Protein AF-A0A1S1N0X2-F1 (afdb_monomer_lite)

Sequence (228 aa):
PTRCPRRATRALLDDALADTVPAADTALGRREALRRMTARLRGQRRHIRRSRRRARDLTRRMRRLTYPQRRRAADQHGAAAHAIPLRAVRYARSAPSGTVRNRIAHALDRLGITDPAARRRWLRGYETLIARESGGRALAVASEPATAPGPVQPDGHRLGYARGLTQTLPATFAQYHQPGTSTNIYDPVANICASINYVMQRYGVTADGANLVALVQQADSSRPPKGY

Foldseek 3Di:
DDDDPVNVVVVVVVVVVPDPQDCPPDPVSVVVVVVVVVVVVVVVVVVVVVVVVVVVVVVVVVCVVVVVVVVVVCVVPPWDFDFAPLVLAAAPQDEDDDFLLVLQVLLCVLVVLPPPLLSVLSSLLLVQQLCQQPVRQLADKDPDFPDDFDDQDPNRGGQRIFHGSNRHGSNLLRGQFTPPDDSYCSYSSRVSNSVVSCCCVVQVQDSSNPCVCVRPVSSPPVDDDDDD

Organism: NCBI:txid1858794

Radius of gyration: 24.96 Å; chains: 1; bounding box: 70×39×63 Å

Structure (mmCIF, N/CA/C/O backbone):
data_AF-A0A1S1N0X2-F1
#
_entry.id   AF-A0A1S1N0X2-F1
#
loop_
_atom_site.group_PDB
_atom_site.id
_atom_site.type_symbol
_atom_site.label_atom_id
_atom_site.label_alt_id
_atom_site.label_comp_id
_atom_site.label_asym_id
_atom_site.label_entity_id
_atom_site.label_seq_id
_atom_site.pdbx_PDB_ins_code
_atom_site.Cartn_x
_atom_site.Cartn_y
_atom_site.Cartn_z
_atom_site.occupancy
_atom_site.B_iso_or_equiv
_atom_site.auth_seq_id
_atom_site.auth_comp_id
_atom_site.auth_asym_id
_atom_site.auth_atom_id
_atom_site.pdbx_PDB_model_num
ATOM 1 N N . PRO A 1 1 ? 21.018 3.860 41.980 1.00 35.25 1 PRO A N 1
ATOM 2 C CA . PRO A 1 1 ? 21.502 5.186 41.524 1.00 35.25 1 PRO A CA 1
ATOM 3 C C . PRO A 1 1 ? 21.518 5.305 39.984 1.00 35.25 1 PRO A C 1
ATOM 5 O O . PRO A 1 1 ? 22.518 5.041 39.318 1.00 35.25 1 PRO A O 1
ATOM 8 N N . THR A 1 2 ? 20.378 5.664 39.397 1.00 38.75 2 THR A N 1
ATOM 9 C CA . THR A 1 2 ? 20.218 5.908 37.957 1.00 38.75 2 THR A CA 1
ATOM 10 C C . THR A 1 2 ? 20.813 7.267 37.593 1.00 38.75 2 THR A C 1
ATOM 12 O O . THR A 1 2 ? 20.176 8.305 37.760 1.00 38.75 2 THR A O 1
ATOM 15 N N . ARG A 1 3 ? 22.061 7.287 37.105 1.00 40.59 3 ARG A N 1
ATOM 16 C CA . ARG A 1 3 ? 22.657 8.512 36.551 1.00 40.59 3 ARG A CA 1
ATOM 17 C C . ARG A 1 3 ? 21.857 8.944 35.316 1.00 40.59 3 ARG A C 1
ATOM 19 O O . ARG A 1 3 ? 21.789 8.219 34.326 1.00 40.59 3 ARG A O 1
ATOM 26 N N . CYS A 1 4 ? 21.245 10.123 35.413 1.00 38.38 4 CYS A N 1
ATOM 27 C CA . CYS A 1 4 ? 20.502 10.788 34.347 1.00 38.38 4 CYS A CA 1
ATOM 28 C C . CYS A 1 4 ? 21.364 10.884 33.064 1.00 38.38 4 CYS A C 1
ATOM 30 O O . CYS A 1 4 ? 22.526 11.290 33.164 1.00 38.38 4 CYS A O 1
ATOM 32 N N . PRO A 1 5 ? 20.844 10.548 31.865 1.00 44.91 5 PRO A N 1
ATOM 33 C CA . PRO A 1 5 ? 21.617 10.507 30.616 1.00 44.91 5 PRO A CA 1
ATOM 34 C C . PRO A 1 5 ? 22.364 11.811 30.319 1.00 44.91 5 PRO A C 1
ATOM 36 O O . PRO A 1 5 ? 23.519 11.782 29.907 1.00 44.91 5 PRO A O 1
ATOM 39 N N . ARG A 1 6 ? 21.739 12.955 30.634 1.00 49.06 6 ARG A N 1
ATOM 40 C CA . ARG A 1 6 ? 22.318 14.294 30.449 1.00 49.06 6 ARG A CA 1
ATOM 41 C C . ARG A 1 6 ? 23.549 14.531 31.332 1.00 49.06 6 ARG A C 1
ATOM 43 O O . ARG A 1 6 ? 24.477 15.196 30.893 1.00 49.06 6 ARG A O 1
ATOM 50 N N . ARG A 1 7 ? 23.601 13.948 32.540 1.00 48.38 7 ARG A N 1
ATOM 51 C CA . ARG A 1 7 ? 24.765 14.049 33.444 1.00 48.38 7 ARG A CA 1
ATOM 52 C C . ARG A 1 7 ? 25.971 13.258 32.932 1.00 48.38 7 ARG A C 1
ATOM 54 O O . ARG A 1 7 ? 27.094 13.694 33.129 1.00 48.38 7 ARG A O 1
ATOM 61 N N . ALA A 1 8 ? 25.751 12.123 32.265 1.00 52.44 8 ALA A N 1
ATOM 62 C CA . ALA A 1 8 ? 26.841 11.302 31.731 1.00 52.44 8 ALA A CA 1
ATOM 63 C C . ALA A 1 8 ? 27.470 11.911 30.466 1.00 52.44 8 ALA A C 1
ATOM 65 O O . ALA A 1 8 ? 28.677 11.818 30.278 1.00 52.44 8 ALA A O 1
ATOM 66 N N . THR A 1 9 ? 26.664 12.554 29.613 1.00 52.19 9 THR A N 1
ATOM 67 C CA . THR A 1 9 ? 27.162 13.287 28.437 1.00 52.19 9 THR A CA 1
ATOM 68 C C . THR A 1 9 ? 27.873 14.581 28.836 1.00 52.19 9 THR A C 1
ATOM 70 O O . THR A 1 9 ? 28.874 14.922 28.221 1.00 52.19 9 THR A O 1
ATOM 73 N N . ARG A 1 10 ? 27.392 15.262 29.888 1.00 51.00 10 ARG A N 1
ATOM 74 C CA . ARG A 1 10 ? 28.017 16.476 30.430 1.00 51.00 10 ARG A CA 1
ATOM 75 C C . ARG A 1 10 ? 29.376 16.189 31.074 1.00 51.00 10 ARG A C 1
ATOM 77 O O . ARG A 1 10 ? 30.339 16.815 30.681 1.00 51.00 10 ARG A O 1
ATOM 84 N N . ALA A 1 11 ? 29.488 15.147 31.902 1.00 55.62 11 ALA A N 1
ATOM 85 C CA . ALA A 1 11 ? 30.777 14.731 32.471 1.00 55.62 11 ALA A CA 1
ATOM 86 C C . ALA A 1 11 ? 31.830 14.371 31.398 1.00 55.62 11 ALA A C 1
ATOM 88 O O . ALA A 1 11 ? 33.005 14.646 31.574 1.00 55.62 11 ALA A O 1
ATOM 89 N N . LEU A 1 12 ? 31.408 13.802 30.260 1.00 52.41 12 LEU A N 1
ATOM 90 C CA . LEU A 1 12 ? 32.298 13.512 29.125 1.00 52.41 12 LEU A CA 1
ATOM 91 C C . LEU A 1 12 ? 32.735 14.760 28.340 1.00 52.41 12 LEU A C 1
ATOM 93 O O . LEU A 1 12 ? 33.775 14.717 27.687 1.00 52.41 12 LEU A O 1
ATOM 97 N N . LEU A 1 13 ? 31.924 15.822 28.345 1.00 51.94 13 LEU A N 1
ATOM 98 C CA . LEU A 1 13 ? 32.260 17.118 27.750 1.00 51.94 13 LEU A CA 1
ATOM 99 C C . LEU A 1 13 ? 33.149 17.933 28.693 1.00 51.94 13 LEU A C 1
ATOM 101 O O . LEU A 1 13 ? 34.118 18.522 28.234 1.00 51.94 13 LEU A O 1
ATOM 105 N N . ASP A 1 14 ? 32.865 17.893 29.994 1.00 53.91 14 ASP A N 1
ATOM 106 C CA . ASP A 1 14 ? 33.664 18.552 31.028 1.00 53.91 14 ASP A CA 1
ATOM 107 C C . ASP A 1 14 ? 35.079 17.933 31.092 1.00 53.91 14 ASP A C 1
ATOM 109 O O . ASP A 1 14 ? 36.062 18.666 31.043 1.00 53.91 14 ASP A O 1
ATOM 113 N N . ASP A 1 15 ? 35.205 16.597 31.028 1.00 54.75 15 ASP A N 1
ATOM 114 C CA . ASP A 1 15 ? 36.501 15.899 30.886 1.00 54.75 15 ASP A CA 1
ATOM 115 C C . ASP A 1 15 ? 37.224 16.230 29.565 1.00 54.75 15 ASP A C 1
ATOM 117 O O . ASP A 1 15 ? 38.443 16.121 29.471 1.00 54.75 15 ASP A O 1
ATOM 121 N N . ALA A 1 16 ? 36.491 16.591 28.505 1.00 49.84 16 ALA A N 1
ATOM 122 C CA . ALA A 1 16 ? 37.083 16.963 27.218 1.00 49.84 16 ALA A CA 1
ATOM 123 C C . ALA A 1 16 ? 37.564 18.421 27.184 1.00 49.84 16 ALA A C 1
ATOM 125 O O . ALA A 1 16 ? 38.459 18.730 26.403 1.00 49.84 16 ALA A O 1
ATOM 126 N N . LEU A 1 17 ? 36.969 19.289 28.006 1.00 51.59 17 LEU A N 1
ATOM 127 C CA . LEU A 1 17 ? 37.342 20.696 28.157 1.00 51.59 17 LEU A CA 1
ATOM 128 C C . LEU A 1 17 ? 38.456 20.892 29.199 1.00 51.59 17 LEU A C 1
ATOM 130 O O . LEU A 1 17 ? 39.200 21.861 29.103 1.00 51.59 17 LEU A O 1
ATOM 134 N N . ALA A 1 18 ? 38.588 19.974 30.164 1.00 51.25 18 ALA A N 1
ATOM 135 C CA . ALA A 1 18 ? 39.613 20.017 31.211 1.00 51.25 18 ALA A CA 1
ATOM 136 C C . ALA A 1 18 ? 40.996 19.472 30.783 1.00 51.25 18 ALA A C 1
ATOM 138 O O . ALA A 1 18 ? 41.971 19.664 31.506 1.00 51.25 18 ALA A O 1
ATOM 139 N N . ASP A 1 19 ? 41.107 18.812 29.622 1.00 49.81 19 ASP A N 1
ATOM 140 C CA . ASP A 1 19 ? 42.380 18.323 29.066 1.00 49.81 19 ASP A CA 1
ATOM 141 C C . ASP A 1 19 ? 43.178 19.498 28.452 1.00 49.81 19 ASP A C 1
ATOM 143 O O . ASP A 1 19 ? 43.128 19.759 27.247 1.00 49.81 19 ASP A O 1
ATOM 147 N N . THR A 1 20 ? 43.945 20.221 29.270 1.00 52.84 20 THR A N 1
ATOM 148 C CA . THR A 1 20 ? 45.031 21.077 28.773 1.00 52.84 20 THR A CA 1
ATOM 149 C C . THR A 1 20 ? 46.168 20.181 28.281 1.00 52.84 20 THR A C 1
ATOM 151 O O . THR A 1 20 ? 46.722 19.379 29.027 1.00 52.84 20 THR A O 1
ATOM 154 N N . VAL A 1 21 ? 46.494 20.256 26.989 1.00 51.19 21 VAL A N 1
ATOM 155 C CA . VAL A 1 21 ? 47.500 19.391 26.352 1.00 51.19 21 VAL A CA 1
ATOM 156 C C . VAL A 1 21 ? 48.904 19.849 26.767 1.00 51.19 21 VAL A C 1
ATOM 158 O O . VAL A 1 21 ? 49.313 20.928 26.335 1.00 51.19 21 VAL A O 1
ATOM 161 N N . PRO A 1 22 ? 49.705 19.080 27.530 1.00 49.34 22 PRO A N 1
ATOM 162 C CA . PRO A 1 22 ? 51.115 19.402 27.663 1.00 49.34 22 PRO A CA 1
ATOM 163 C C . PRO A 1 22 ? 51.814 18.919 26.383 1.00 49.34 22 PRO A C 1
ATOM 165 O O . PRO A 1 22 ? 51.804 17.728 26.071 1.00 49.34 22 PRO A O 1
ATOM 168 N N . ALA A 1 23 ? 52.412 19.849 25.635 1.00 53.19 23 ALA A N 1
ATOM 169 C CA . ALA A 1 23 ? 53.335 19.583 24.525 1.00 53.19 23 ALA A CA 1
ATOM 170 C C . ALA A 1 23 ? 52.766 18.801 23.312 1.00 53.19 23 ALA A C 1
ATOM 172 O O . ALA A 1 23 ? 53.316 17.772 22.899 1.00 53.19 23 ALA A O 1
ATOM 173 N N . ALA A 1 24 ? 51.717 19.338 22.670 1.00 50.69 24 ALA A N 1
ATOM 174 C CA . ALA A 1 24 ? 51.199 18.861 21.373 1.00 50.69 24 ALA A CA 1
ATOM 175 C C . ALA A 1 24 ? 52.231 18.921 20.219 1.00 50.69 24 ALA A C 1
ATOM 177 O O . ALA A 1 24 ? 52.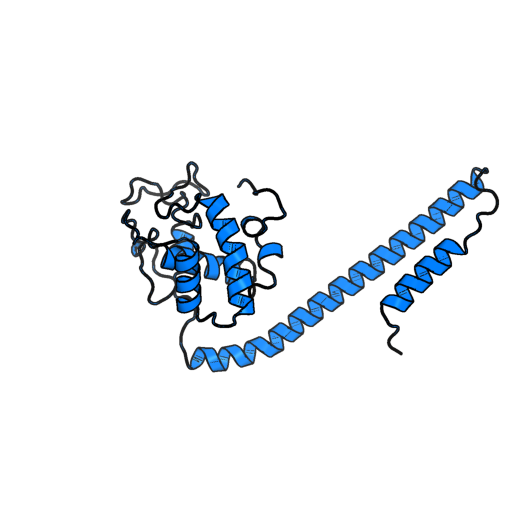082 18.236 19.200 1.00 50.69 24 ALA A O 1
ATOM 178 N N . ASP A 1 25 ? 53.307 19.688 20.397 1.00 51.91 25 ASP A N 1
ATOM 179 C CA . ASP A 1 25 ? 54.316 19.929 19.362 1.00 51.91 25 ASP A CA 1
ATOM 180 C C . ASP A 1 25 ? 55.353 18.802 19.246 1.00 51.91 25 ASP A C 1
ATOM 182 O O . ASP A 1 25 ? 56.041 18.684 18.229 1.00 51.91 25 ASP A O 1
ATOM 186 N N . THR A 1 26 ? 55.398 17.880 20.215 1.00 56.00 26 THR A N 1
ATOM 187 C CA . THR A 1 26 ? 56.318 16.733 20.194 1.00 56.00 26 THR A CA 1
ATOM 188 C C . THR A 1 26 ? 55.687 15.487 19.562 1.00 56.00 26 THR A C 1
ATOM 190 O O . THR A 1 26 ? 54.496 15.199 19.710 1.00 56.00 26 THR A O 1
ATOM 193 N N . ALA A 1 27 ? 56.500 14.677 18.874 1.00 50.94 27 ALA A N 1
ATOM 194 C CA . ALA A 1 27 ? 56.048 13.410 18.288 1.00 50.94 27 ALA A CA 1
ATOM 195 C C . ALA A 1 27 ? 55.501 12.423 19.343 1.00 50.94 27 ALA A C 1
ATOM 197 O O . ALA A 1 27 ? 54.605 11.628 19.043 1.00 50.94 27 ALA A O 1
ATOM 198 N N . LEU A 1 28 ? 56.007 12.495 20.581 1.00 49.34 28 LEU A N 1
ATOM 199 C CA . LEU A 1 28 ? 55.535 11.692 21.709 1.00 49.34 28 LEU A CA 1
ATOM 200 C C . LEU A 1 28 ? 54.157 12.174 22.206 1.00 49.34 28 LEU A C 1
ATOM 202 O O . LEU A 1 28 ? 53.258 11.350 22.381 1.00 49.34 28 LEU A O 1
ATOM 206 N N . GLY A 1 29 ? 53.950 13.494 22.315 1.00 50.38 29 GLY A N 1
ATOM 207 C CA . GLY A 1 29 ? 52.663 14.101 22.676 1.00 50.38 29 GLY A CA 1
ATOM 208 C C . GLY A 1 29 ? 51.547 13.790 21.671 1.00 50.38 29 GLY A C 1
ATOM 209 O O . GLY A 1 29 ? 50.444 13.404 22.063 1.00 50.38 29 GLY A O 1
ATOM 210 N N . ARG A 1 30 ? 51.846 13.824 20.361 1.00 51.00 30 ARG A N 1
ATOM 211 C CA . ARG A 1 30 ? 50.885 13.443 19.302 1.00 51.00 30 ARG A CA 1
ATOM 212 C C . ARG A 1 30 ? 50.465 11.970 19.374 1.00 51.00 30 ARG A C 1
ATOM 214 O O . ARG A 1 30 ? 49.289 11.649 19.188 1.00 51.00 30 ARG A O 1
ATOM 221 N N . ARG A 1 31 ? 51.401 11.058 19.669 1.00 51.19 31 ARG A N 1
ATOM 222 C CA . ARG A 1 31 ? 51.108 9.619 19.826 1.00 51.19 31 ARG A CA 1
ATOM 223 C C . ARG A 1 31 ? 50.224 9.346 21.041 1.00 51.19 31 ARG A C 1
ATOM 225 O O . ARG A 1 31 ? 49.297 8.539 20.947 1.00 51.19 31 ARG A O 1
ATOM 232 N N . GLU A 1 32 ? 50.476 10.028 22.151 1.00 51.41 32 GLU A N 1
ATOM 233 C CA . GLU A 1 32 ? 49.691 9.871 23.376 1.00 51.41 32 GLU A CA 1
ATOM 234 C C . GLU A 1 32 ? 48.273 10.453 23.223 1.00 51.41 32 GLU A C 1
ATOM 236 O O . GLU A 1 32 ? 47.289 9.801 23.588 1.00 51.41 32 GLU A O 1
ATOM 241 N N . ALA A 1 33 ? 48.132 11.602 22.551 1.00 49.84 33 ALA A N 1
ATOM 242 C CA . ALA A 1 33 ? 46.831 12.180 22.204 1.00 49.84 33 ALA A CA 1
ATOM 243 C C . ALA A 1 33 ? 45.978 11.229 21.337 1.00 49.84 33 ALA A C 1
ATOM 245 O O . ALA A 1 33 ? 44.797 11.003 21.622 1.00 49.84 33 ALA A O 1
ATOM 246 N N . LEU A 1 34 ? 46.578 10.587 20.325 1.00 52.78 34 LEU A N 1
ATOM 247 C CA . LEU A 1 34 ? 45.895 9.593 19.486 1.00 52.78 34 LEU A CA 1
ATOM 248 C C . LEU A 1 34 ? 45.491 8.331 20.270 1.00 52.78 34 LEU A C 1
ATOM 250 O O . LEU A 1 34 ? 44.398 7.789 20.063 1.00 52.78 34 LEU A O 1
ATOM 254 N N . ARG A 1 35 ? 46.322 7.862 21.209 1.00 57.97 35 ARG A N 1
ATOM 255 C CA . ARG A 1 35 ? 45.982 6.730 22.095 1.00 57.97 35 ARG A CA 1
ATOM 256 C C . ARG A 1 35 ? 44.776 7.041 22.984 1.00 57.97 35 ARG A C 1
ATOM 258 O O . ARG A 1 35 ? 43.860 6.221 23.092 1.00 57.97 35 ARG A O 1
ATOM 265 N N . ARG A 1 36 ? 44.708 8.242 23.558 1.00 52.75 36 ARG A N 1
ATOM 266 C CA . ARG A 1 36 ? 43.570 8.668 24.392 1.00 52.75 36 ARG A CA 1
ATOM 267 C C . ARG A 1 36 ? 42.300 8.890 23.567 1.00 52.75 36 ARG A C 1
ATOM 269 O O . ARG A 1 36 ? 41.228 8.413 23.948 1.00 52.75 36 ARG A O 1
ATOM 276 N N . MET A 1 37 ? 42.417 9.498 22.384 1.00 49.16 37 MET A N 1
ATOM 277 C CA . MET A 1 37 ? 41.301 9.658 21.445 1.00 49.16 37 MET A CA 1
ATOM 278 C C . MET A 1 37 ? 40.723 8.301 21.013 1.00 49.16 37 MET A C 1
ATOM 280 O O . MET A 1 37 ? 39.506 8.096 21.033 1.00 49.16 37 MET A O 1
ATOM 284 N N . THR A 1 38 ? 41.578 7.331 20.683 1.00 48.84 38 THR A N 1
ATOM 285 C CA . THR A 1 38 ? 41.131 5.979 20.311 1.00 48.84 38 THR A CA 1
ATOM 286 C C . THR A 1 38 ? 40.480 5.234 21.480 1.00 48.84 38 THR A C 1
ATOM 288 O O . THR A 1 38 ? 39.475 4.543 21.274 1.00 48.84 38 THR A O 1
ATOM 291 N N . ALA A 1 39 ? 40.962 5.407 22.715 1.00 50.75 39 ALA A N 1
ATOM 292 C CA . ALA A 1 39 ? 40.300 4.886 23.913 1.00 50.75 39 ALA A CA 1
ATOM 293 C C . ALA A 1 39 ? 38.899 5.502 24.115 1.00 50.75 39 ALA A C 1
ATOM 295 O O . ALA A 1 39 ? 37.930 4.765 24.339 1.00 50.75 39 ALA A O 1
ATOM 296 N N . ARG A 1 40 ? 38.756 6.822 23.927 1.00 50.91 40 ARG A N 1
ATOM 297 C CA . ARG A 1 40 ? 37.473 7.547 24.014 1.00 50.91 40 ARG A CA 1
ATOM 298 C C . ARG A 1 40 ? 36.472 7.059 22.961 1.00 50.91 40 ARG A C 1
ATOM 300 O O . ARG A 1 40 ? 35.342 6.698 23.302 1.00 50.91 40 ARG A O 1
ATOM 307 N N . LEU A 1 41 ? 36.900 6.922 21.704 1.00 51.62 41 LEU A N 1
ATOM 308 C CA . LEU A 1 41 ? 36.068 6.392 20.613 1.00 51.62 41 LEU A CA 1
ATOM 309 C C . LEU A 1 41 ? 35.618 4.943 20.870 1.00 51.62 41 LEU A C 1
ATOM 311 O O . LEU A 1 41 ? 34.465 4.580 20.603 1.00 51.62 41 LEU A O 1
ATOM 315 N N . ARG A 1 42 ? 36.492 4.102 21.443 1.00 52.28 42 ARG A N 1
ATOM 316 C CA . ARG A 1 42 ? 36.140 2.735 21.872 1.00 52.28 42 ARG A CA 1
ATOM 317 C C . ARG A 1 42 ? 35.102 2.752 23.001 1.00 52.28 42 ARG A C 1
ATOM 319 O O . ARG A 1 42 ? 34.156 1.958 22.954 1.00 52.28 42 ARG A O 1
ATOM 326 N N . GLY A 1 43 ? 35.228 3.663 23.967 1.00 45.94 43 GLY A N 1
ATOM 327 C CA . GLY A 1 43 ? 34.249 3.884 25.038 1.00 45.94 43 GLY A CA 1
ATOM 328 C C . GLY A 1 43 ? 32.874 4.305 24.509 1.00 45.94 43 GLY A C 1
ATOM 329 O O . GLY A 1 43 ? 31.862 3.669 24.825 1.00 45.94 43 GLY A O 1
ATOM 330 N N . GLN A 1 44 ? 32.837 5.292 23.611 1.00 52.50 44 GLN A N 1
ATOM 331 C CA . GLN A 1 44 ? 31.611 5.786 22.976 1.00 52.50 44 GLN A CA 1
ATOM 332 C C . GLN A 1 44 ? 30.906 4.687 22.164 1.00 52.50 44 GLN A C 1
ATOM 334 O O . GLN A 1 44 ? 29.701 4.464 22.322 1.00 52.50 44 GLN A O 1
ATOM 339 N N . ARG A 1 45 ? 31.652 3.906 21.365 1.00 51.00 45 ARG A N 1
ATOM 340 C CA . ARG A 1 45 ? 31.107 2.747 20.629 1.00 51.00 45 ARG A CA 1
ATOM 341 C C . ARG A 1 45 ? 30.507 1.694 21.561 1.00 51.00 45 ARG A C 1
ATOM 343 O O . ARG A 1 45 ? 29.448 1.143 21.248 1.00 51.00 45 ARG A O 1
ATOM 350 N N . ARG A 1 46 ? 31.147 1.401 22.701 1.00 56.03 46 ARG A N 1
ATOM 351 C CA . ARG A 1 46 ? 30.614 0.459 23.704 1.00 56.03 46 ARG A CA 1
ATOM 352 C C . ARG A 1 46 ? 29.315 0.980 24.320 1.00 56.03 46 ARG A C 1
ATOM 354 O O . ARG A 1 46 ? 28.365 0.206 24.446 1.00 56.03 46 ARG A O 1
ATOM 361 N N . HIS A 1 47 ? 29.237 2.273 24.634 1.00 49.28 47 HIS A N 1
ATOM 362 C CA . HIS A 1 47 ? 28.025 2.896 25.169 1.00 49.28 47 HIS A CA 1
ATOM 363 C C . HIS A 1 47 ? 26.861 2.857 24.163 1.00 49.28 47 HIS A C 1
ATOM 365 O O . HIS A 1 47 ? 25.778 2.372 24.497 1.00 49.28 47 HIS A O 1
ATOM 371 N N . ILE A 1 48 ? 27.101 3.238 22.902 1.00 52.16 48 ILE A N 1
ATOM 372 C CA . ILE A 1 48 ? 26.096 3.187 21.822 1.00 52.16 48 ILE A CA 1
ATOM 373 C C . ILE A 1 48 ? 25.595 1.752 21.604 1.00 52.16 48 ILE A C 1
ATOM 375 O O . ILE A 1 48 ? 24.390 1.519 21.501 1.00 52.16 48 ILE A O 1
ATOM 379 N N . ARG A 1 49 ? 26.497 0.760 21.577 1.00 58.94 49 ARG A N 1
ATOM 380 C CA . ARG A 1 49 ? 26.118 -0.659 21.447 1.00 58.94 49 ARG A CA 1
ATOM 381 C C . ARG A 1 49 ? 25.265 -1.138 22.626 1.00 58.94 49 ARG A C 1
ATOM 383 O O . ARG A 1 49 ? 24.277 -1.833 22.400 1.00 58.94 49 ARG A O 1
ATOM 390 N N . ARG A 1 50 ? 25.608 -0.758 23.863 1.00 58.06 50 ARG A N 1
ATOM 391 C CA . ARG A 1 50 ? 24.830 -1.099 25.071 1.00 58.06 50 ARG A CA 1
ATOM 392 C C . ARG A 1 50 ? 23.446 -0.444 25.060 1.00 58.06 50 ARG A C 1
ATOM 394 O O . ARG A 1 50 ? 22.467 -1.129 25.341 1.00 58.06 50 ARG A O 1
ATOM 401 N N . SER A 1 51 ? 23.357 0.826 24.669 1.00 48.12 51 SER A N 1
ATOM 402 C CA . SER A 1 51 ? 22.087 1.552 24.524 1.00 48.12 51 SER A CA 1
ATOM 403 C C . SER A 1 51 ? 21.170 0.889 23.483 1.00 48.12 51 SER A C 1
ATOM 405 O O . SER A 1 51 ? 20.026 0.549 23.783 1.00 48.12 51 SER A O 1
ATOM 407 N N . ARG A 1 52 ? 21.708 0.551 22.300 1.00 60.94 52 ARG A N 1
ATOM 408 C CA . ARG A 1 52 ? 20.966 -0.156 21.238 1.00 60.94 52 ARG A CA 1
ATOM 409 C C . ARG A 1 52 ? 20.489 -1.553 21.651 1.00 60.94 52 ARG A C 1
ATOM 411 O O . ARG A 1 52 ? 19.403 -1.957 21.246 1.00 60.94 52 ARG A O 1
ATOM 418 N N . ARG A 1 53 ? 21.274 -2.298 22.443 1.00 64.19 53 ARG A N 1
ATOM 419 C CA . ARG A 1 53 ? 20.850 -3.603 22.990 1.00 64.19 53 ARG A CA 1
ATOM 420 C C . ARG A 1 53 ? 19.671 -3.446 23.955 1.00 64.19 53 ARG A C 1
ATOM 422 O O . ARG A 1 53 ? 18.650 -4.086 23.745 1.00 64.19 53 ARG A O 1
ATOM 429 N N . ARG A 1 54 ? 19.758 -2.517 24.915 1.00 58.84 54 ARG A N 1
ATOM 430 C CA . ARG A 1 54 ? 18.671 -2.246 25.876 1.00 58.84 54 ARG A CA 1
ATOM 431 C C . ARG A 1 54 ? 17.379 -1.798 25.194 1.00 58.84 54 ARG A C 1
ATOM 433 O O . ARG A 1 54 ? 16.309 -2.259 25.574 1.00 58.84 54 ARG A O 1
ATOM 440 N N . ALA A 1 55 ? 17.478 -0.956 24.164 1.00 53.50 55 ALA A N 1
ATOM 441 C CA . ALA A 1 55 ? 16.322 -0.541 23.372 1.00 53.50 55 ALA A CA 1
ATOM 442 C C . ALA A 1 55 ? 15.638 -1.739 22.686 1.00 53.50 55 ALA A C 1
ATOM 444 O O . ALA A 1 55 ? 14.422 -1.879 22.772 1.00 53.50 55 ALA A O 1
ATOM 445 N N . ARG A 1 56 ? 16.411 -2.653 22.079 1.00 63.56 56 ARG A N 1
ATOM 446 C CA . ARG A 1 56 ? 15.876 -3.882 21.460 1.00 63.56 56 ARG A CA 1
ATOM 447 C C . ARG A 1 56 ? 15.217 -4.811 22.478 1.00 63.56 56 ARG A C 1
ATOM 449 O O . ARG A 1 56 ? 14.173 -5.385 22.175 1.00 63.56 56 ARG A O 1
ATOM 456 N N . ASP A 1 57 ? 15.798 -4.945 23.667 1.00 69.19 57 ASP A N 1
ATOM 457 C CA . ASP A 1 57 ? 15.235 -5.775 24.735 1.00 69.19 57 ASP A CA 1
ATOM 458 C C . ASP A 1 57 ? 13.921 -5.192 25.269 1.00 69.19 57 ASP A C 1
ATOM 460 O O . ASP A 1 57 ? 12.955 -5.932 25.454 1.00 69.19 57 ASP A O 1
ATOM 464 N N . LEU A 1 58 ? 13.839 -3.866 25.424 1.00 64.44 58 LEU A N 1
ATOM 465 C CA . LEU A 1 58 ? 12.596 -3.159 25.745 1.00 64.44 58 LEU A CA 1
ATOM 466 C C . LEU A 1 58 ? 11.536 -3.364 24.660 1.00 64.44 58 LEU A C 1
ATOM 468 O O . LEU A 1 58 ? 10.420 -3.759 24.982 1.00 64.44 58 LEU A O 1
ATOM 472 N N . THR A 1 59 ? 11.880 -3.213 23.377 1.00 63.72 59 THR A N 1
ATOM 473 C CA . THR A 1 59 ? 10.948 -3.480 22.267 1.00 63.72 59 THR A CA 1
ATOM 474 C C . THR A 1 59 ? 10.447 -4.926 22.272 1.00 63.72 59 THR A C 1
ATOM 476 O O . THR A 1 59 ? 9.261 -5.168 22.060 1.00 63.72 59 THR A O 1
ATOM 479 N N . ARG A 1 60 ? 11.316 -5.910 22.545 1.00 67.00 60 ARG A N 1
ATOM 480 C CA . ARG A 1 60 ? 10.913 -7.324 22.662 1.00 67.00 60 ARG A CA 1
ATOM 481 C C . ARG A 1 60 ? 9.979 -7.559 23.849 1.00 67.00 60 ARG A C 1
ATOM 483 O O . ARG A 1 60 ? 8.997 -8.280 23.699 1.00 67.00 60 ARG A O 1
ATOM 490 N N . ARG A 1 61 ? 10.251 -6.944 25.004 1.00 67.88 61 ARG A N 1
ATOM 491 C CA . ARG A 1 61 ? 9.380 -7.019 26.191 1.00 67.88 61 ARG A CA 1
ATOM 492 C C . ARG A 1 61 ? 8.024 -6.364 25.933 1.00 67.88 61 ARG A C 1
ATOM 494 O O . ARG A 1 61 ? 7.007 -6.984 26.209 1.00 67.88 61 ARG A O 1
ATOM 501 N N . MET A 1 62 ? 7.999 -5.189 25.304 1.00 65.38 62 MET A N 1
ATOM 502 C CA . MET A 1 62 ? 6.754 -4.525 24.903 1.00 65.38 62 MET A CA 1
ATOM 503 C C . MET A 1 62 ? 5.944 -5.377 23.924 1.00 65.38 62 MET A C 1
ATOM 505 O O . MET A 1 62 ? 4.741 -5.522 24.114 1.00 65.38 62 MET A O 1
ATOM 509 N N . ARG A 1 63 ? 6.591 -6.014 22.934 1.00 61.50 63 ARG A N 1
ATOM 510 C CA . ARG A 1 63 ? 5.937 -6.974 22.025 1.00 61.50 63 ARG A CA 1
ATOM 511 C C . ARG A 1 63 ? 5.336 -8.164 22.776 1.00 61.50 63 ARG A C 1
ATOM 513 O O . ARG A 1 63 ? 4.220 -8.554 22.473 1.00 61.50 63 ARG A O 1
ATOM 520 N N . ARG A 1 64 ? 6.032 -8.720 23.774 1.00 60.03 64 ARG A N 1
ATOM 521 C CA . ARG A 1 64 ? 5.508 -9.822 24.606 1.00 60.03 64 ARG A CA 1
ATOM 522 C C . ARG A 1 64 ? 4.331 -9.411 25.492 1.00 60.03 64 ARG A C 1
ATOM 524 O O . ARG A 1 64 ? 3.525 -10.269 25.814 1.00 60.03 64 ARG A O 1
ATOM 531 N N . LEU A 1 65 ? 4.225 -8.135 25.858 1.00 63.12 65 LEU A N 1
ATOM 532 C CA . LEU A 1 65 ? 3.096 -7.602 26.628 1.00 63.12 65 LEU A CA 1
ATOM 533 C C . LEU A 1 65 ? 1.893 -7.264 25.731 1.00 63.12 65 LEU A C 1
ATOM 535 O O . LEU A 1 65 ? 0.756 -7.494 26.116 1.00 63.12 65 LEU A O 1
ATOM 539 N N . THR A 1 66 ? 2.129 -6.786 24.506 1.00 55.66 66 THR A N 1
ATOM 540 C CA . THR A 1 66 ? 1.055 -6.429 23.555 1.00 55.66 66 THR A CA 1
ATOM 541 C C . THR A 1 66 ? 0.530 -7.612 22.735 1.00 55.66 66 THR A C 1
ATOM 543 O O . THR A 1 66 ? -0.612 -7.577 22.284 1.00 55.66 66 THR A O 1
ATOM 546 N N . TYR A 1 67 ? 1.315 -8.680 22.554 1.00 47.94 67 TYR A N 1
ATOM 547 C CA . TYR A 1 67 ? 0.933 -9.854 21.755 1.00 47.94 67 TYR A CA 1
ATOM 548 C C . TYR A 1 67 ? -0.198 -10.717 22.367 1.00 47.94 67 TYR A C 1
ATOM 550 O O . TYR A 1 67 ? -1.111 -11.080 21.626 1.00 47.94 67 TYR A O 1
ATOM 558 N N . PRO A 1 68 ? -0.245 -10.998 23.688 1.00 47.78 68 PRO A N 1
ATOM 559 C CA . PRO A 1 68 ? -1.352 -11.747 24.293 1.00 47.78 68 PRO A CA 1
ATOM 560 C C . PRO A 1 68 ? -2.665 -10.952 24.308 1.00 47.78 68 PRO A C 1
ATOM 562 O O . PRO A 1 68 ? -3.741 -11.519 24.135 1.00 47.78 68 PRO A O 1
ATOM 565 N N . GLN A 1 69 ? -2.576 -9.628 24.465 1.00 45.75 69 GLN A N 1
ATOM 566 C CA . GLN A 1 69 ? -3.736 -8.737 24.566 1.00 45.75 69 GLN A CA 1
ATOM 567 C C . GLN A 1 69 ? -4.414 -8.520 23.204 1.00 45.75 69 GLN A C 1
ATOM 569 O O . GLN A 1 69 ? -5.636 -8.449 23.124 1.00 45.75 69 GLN A O 1
ATOM 574 N N . ARG A 1 70 ? -3.633 -8.514 22.112 1.00 45.12 70 ARG A N 1
ATOM 575 C CA . ARG A 1 70 ? -4.163 -8.453 20.741 1.00 45.12 70 ARG A CA 1
ATOM 576 C C . ARG A 1 70 ? -4.753 -9.771 20.250 1.00 45.12 70 ARG A C 1
ATOM 578 O O . ARG A 1 70 ? -5.686 -9.723 19.464 1.00 45.12 70 ARG A O 1
ATOM 585 N N . ARG A 1 71 ? -4.250 -10.925 20.706 1.00 39.69 71 ARG A N 1
ATOM 586 C CA . ARG A 1 71 ? -4.796 -12.235 20.311 1.00 39.69 71 ARG A CA 1
ATOM 587 C C . ARG A 1 71 ? -6.210 -12.441 20.867 1.00 39.69 71 ARG A C 1
ATOM 589 O O . ARG A 1 71 ? -7.098 -12.806 20.117 1.00 39.69 71 ARG A O 1
ATOM 596 N N . ARG A 1 72 ? -6.457 -12.046 22.124 1.00 39.25 72 ARG A N 1
ATOM 597 C CA . ARG A 1 72 ? -7.808 -12.077 22.720 1.00 39.25 72 ARG A CA 1
ATOM 598 C C . ARG A 1 72 ? -8.800 -11.100 22.075 1.00 39.25 72 ARG A C 1
ATOM 600 O O . ARG A 1 72 ? -9.978 -11.414 22.006 1.00 39.25 72 ARG A O 1
ATOM 607 N N . ALA A 1 73 ? -8.335 -9.949 21.585 1.00 43.16 73 ALA A N 1
ATOM 608 C CA . ALA A 1 73 ? -9.188 -8.988 20.879 1.00 43.16 73 ALA A CA 1
ATOM 609 C C . ALA A 1 73 ? -9.424 -9.359 19.398 1.00 43.16 73 ALA A C 1
ATOM 611 O O . ALA A 1 73 ? -10.499 -9.097 18.866 1.00 43.16 73 ALA A O 1
ATOM 612 N N . ALA A 1 74 ? -8.442 -9.986 18.736 1.00 43.09 74 ALA A N 1
ATOM 613 C CA . ALA A 1 74 ? -8.540 -10.439 17.345 1.00 43.09 74 ALA A CA 1
ATOM 614 C C . ALA A 1 74 ? -9.360 -11.731 17.187 1.00 43.09 74 ALA A C 1
ATOM 616 O O . ALA A 1 74 ? -10.035 -11.886 16.174 1.00 43.09 74 ALA A O 1
ATOM 617 N N . ASP A 1 75 ? -9.368 -12.607 18.197 1.00 37.12 75 ASP A N 1
ATOM 618 C CA . ASP A 1 75 ? -10.233 -13.797 18.223 1.00 37.12 75 ASP A CA 1
ATOM 619 C C . ASP A 1 75 ? -11.728 -13.430 18.382 1.00 37.12 75 ASP A C 1
ATOM 621 O O . ASP A 1 75 ? -12.595 -14.250 18.101 1.00 37.12 75 ASP A O 1
ATOM 625 N N . GLN A 1 76 ? -12.046 -12.186 18.775 1.00 41.41 76 GLN A N 1
ATOM 626 C CA . GLN A 1 76 ? -13.423 -11.672 18.883 1.00 41.41 76 GLN A CA 1
ATOM 627 C C . GLN A 1 76 ? -13.856 -10.794 17.690 1.00 41.41 76 GLN A C 1
ATOM 629 O O . GLN A 1 76 ? -15.046 -10.556 17.517 1.00 41.41 76 GLN A O 1
ATOM 634 N N . HIS A 1 77 ? -12.919 -10.339 16.847 1.00 39.16 77 HIS A N 1
ATOM 635 C CA . HIS A 1 77 ? -13.176 -9.538 15.639 1.00 39.16 77 HIS A CA 1
ATOM 636 C C . HIS A 1 77 ? -12.204 -9.962 14.524 1.00 39.16 77 HIS A C 1
ATOM 638 O O . HIS A 1 77 ? -11.148 -9.355 14.333 1.00 39.16 77 HIS A O 1
ATOM 644 N N . GLY A 1 78 ? -12.529 -11.046 13.816 1.00 40.81 78 GLY A N 1
ATOM 645 C CA . GLY A 1 78 ? -11.649 -11.672 12.828 1.00 40.81 78 GLY A CA 1
ATOM 646 C C . GLY A 1 78 ? -11.186 -10.729 11.709 1.00 40.81 78 GLY A C 1
ATOM 647 O O . GLY A 1 78 ? -11.948 -10.403 10.806 1.00 40.81 78 GLY A O 1
ATOM 648 N N . ALA A 1 79 ? -9.912 -10.332 11.730 1.00 43.62 79 ALA A N 1
ATOM 649 C CA . ALA A 1 79 ? -9.245 -9.676 10.602 1.00 43.62 79 ALA A CA 1
ATOM 650 C C . ALA A 1 79 ? -7.718 -9.870 10.666 1.00 43.62 79 ALA A C 1
ATOM 652 O O . ALA A 1 79 ? -6.944 -8.923 10.793 1.00 43.62 79 ALA A O 1
ATOM 653 N N . ALA A 1 80 ? -7.270 -11.123 10.582 1.00 47.00 80 ALA A N 1
ATOM 654 C CA . ALA A 1 80 ? -5.935 -11.424 10.073 1.00 47.00 80 ALA A CA 1
ATOM 655 C C . ALA A 1 80 ? -6.022 -11.483 8.538 1.00 47.00 80 ALA A C 1
ATOM 657 O O . ALA A 1 80 ? -6.959 -12.090 8.012 1.00 47.00 80 ALA A O 1
ATOM 658 N N . ALA A 1 81 ? -5.085 -10.838 7.832 1.00 55.81 81 ALA A N 1
ATOM 659 C CA . ALA A 1 81 ? -5.004 -10.849 6.370 1.00 55.81 81 ALA A CA 1
ATOM 660 C C . ALA A 1 81 ? -5.192 -12.280 5.840 1.00 55.81 81 ALA A C 1
ATOM 662 O O . ALA A 1 81 ? -4.412 -13.172 6.174 1.00 55.81 81 ALA A O 1
ATOM 663 N N . HIS A 1 82 ? -6.255 -12.506 5.068 1.00 69.31 82 HIS A N 1
ATOM 664 C CA . HIS A 1 82 ? -6.435 -13.770 4.370 1.00 69.31 82 HIS A CA 1
ATOM 665 C C . HIS A 1 82 ? -5.821 -13.616 2.993 1.00 69.31 82 HIS A C 1
ATOM 667 O O . HIS A 1 82 ? -6.291 -12.821 2.180 1.00 69.31 82 HIS A O 1
ATOM 673 N N . ALA A 1 83 ? -4.771 -14.390 2.742 1.00 89.56 83 ALA A N 1
ATOM 674 C CA . ALA A 1 83 ? -4.256 -14.551 1.400 1.00 89.56 83 ALA A CA 1
ATOM 675 C C . ALA A 1 83 ? -5.380 -15.067 0.490 1.00 89.56 83 ALA A C 1
ATOM 677 O O . ALA A 1 83 ? -6.049 -16.051 0.810 1.00 89.56 83 ALA A O 1
ATOM 678 N N . ILE A 1 84 ? -5.569 -14.420 -0.654 1.00 94.31 84 ILE A N 1
ATOM 679 C CA . ILE A 1 84 ? -6.392 -14.958 -1.737 1.00 94.31 84 ILE A CA 1
ATOM 680 C C . ILE A 1 84 ? -5.502 -15.792 -2.665 1.00 94.31 84 ILE A C 1
ATOM 682 O O . ILE A 1 84 ? -4.306 -15.510 -2.794 1.00 94.31 84 ILE A O 1
ATOM 686 N N . PRO A 1 85 ? -6.033 -16.827 -3.339 1.00 94.56 85 PRO A N 1
ATOM 687 C CA . PRO A 1 85 ? -5.243 -17.548 -4.325 1.00 94.56 85 PRO A CA 1
ATOM 688 C C . PRO A 1 85 ? -4.879 -16.604 -5.476 1.00 94.56 85 PRO A C 1
ATOM 690 O O . PRO A 1 85 ? -5.693 -15.779 -5.883 1.00 94.56 85 PRO A O 1
ATOM 693 N N . LEU A 1 86 ? -3.682 -16.751 -6.053 1.00 92.25 86 LEU A N 1
ATOM 694 C CA . LEU A 1 86 ? -3.204 -15.841 -7.104 1.00 92.25 86 LEU A CA 1
ATOM 695 C C . LEU A 1 86 ? -4.171 -15.738 -8.298 1.00 92.25 86 LEU A C 1
ATOM 697 O O . LEU A 1 86 ? -4.376 -14.656 -8.837 1.00 92.25 86 LEU A O 1
ATOM 701 N N . ARG A 1 87 ? -4.827 -16.847 -8.660 1.00 93.94 87 ARG A N 1
ATOM 702 C CA . ARG A 1 87 ? -5.854 -16.891 -9.717 1.00 93.94 87 ARG A CA 1
ATOM 703 C C . ARG A 1 87 ? -7.090 -16.021 -9.445 1.00 93.94 87 ARG A C 1
ATOM 705 O O . ARG A 1 87 ? -7.847 -15.758 -10.367 1.00 93.94 87 ARG A O 1
ATOM 712 N N . ALA A 1 88 ? -7.324 -15.612 -8.197 1.00 96.31 88 ALA A N 1
ATOM 713 C CA . ALA A 1 88 ? -8.431 -14.731 -7.830 1.00 96.31 88 ALA A CA 1
ATOM 714 C C . ALA A 1 88 ? -8.087 -13.240 -7.983 1.00 96.31 88 ALA A C 1
ATOM 716 O O . ALA A 1 88 ? -8.984 -12.402 -7.865 1.00 96.31 88 ALA A O 1
ATOM 717 N N . VAL A 1 89 ? -6.819 -12.894 -8.248 1.00 97.56 89 VAL A N 1
ATOM 718 C CA . VAL A 1 89 ? -6.421 -11.510 -8.528 1.00 97.56 89 VAL A CA 1
ATOM 719 C C . VAL A 1 89 ? -6.993 -11.088 -9.874 1.00 97.56 89 VAL A C 1
ATOM 721 O O . VAL A 1 89 ? -6.731 -11.707 -10.904 1.00 97.56 89 VAL A O 1
ATOM 724 N N . ARG A 1 90 ? -7.773 -10.008 -9.863 1.00 98.25 90 ARG A N 1
ATOM 725 C CA . ARG A 1 90 ? -8.328 -9.388 -11.068 1.00 98.25 90 ARG A CA 1
ATOM 726 C C . ARG A 1 90 ? -7.443 -8.228 -11.519 1.00 98.25 90 ARG A C 1
ATOM 728 O O . ARG A 1 90 ? -6.787 -7.582 -10.704 1.00 98.25 90 ARG A O 1
ATOM 735 N N . TYR A 1 91 ? -7.475 -7.958 -12.821 1.00 97.81 91 TYR A N 1
ATOM 736 C CA . TYR A 1 91 ? -6.642 -6.952 -13.491 1.00 97.81 91 TYR A CA 1
ATOM 737 C C . TYR A 1 91 ? -7.482 -5.982 -14.335 1.00 97.81 91 TYR A C 1
ATOM 739 O O . TYR A 1 91 ? -7.054 -5.502 -15.380 1.00 97.81 91 TYR A O 1
ATOM 747 N N . ALA A 1 92 ? -8.713 -5.705 -13.903 1.00 96.88 92 ALA A N 1
ATOM 748 C CA . ALA A 1 92 ? -9.593 -4.782 -14.608 1.00 96.88 92 ALA A CA 1
ATOM 749 C C . ALA A 1 92 ? -9.059 -3.350 -14.451 1.00 96.88 92 ALA A C 1
ATOM 751 O O . ALA A 1 92 ? -8.975 -2.842 -13.330 1.00 96.88 92 ALA A O 1
ATOM 752 N N . ARG A 1 93 ? -8.711 -2.687 -15.562 1.00 94.06 93 ARG A N 1
ATOM 753 C CA . ARG A 1 93 ? -8.163 -1.318 -15.570 1.00 94.06 93 ARG A CA 1
ATOM 754 C C . ARG A 1 93 ? -9.248 -0.266 -15.330 1.00 94.06 93 ARG A C 1
ATOM 756 O O . ARG A 1 93 ? -9.551 0.549 -16.192 1.00 94.06 93 ARG A O 1
ATOM 763 N N . SER A 1 94 ? -9.833 -0.301 -14.141 1.00 88.75 94 SER A N 1
ATOM 764 C CA . SER A 1 94 ? -10.831 0.648 -13.663 1.00 88.75 94 SER A CA 1
ATOM 765 C C . SER A 1 94 ? -10.561 0.965 -12.197 1.00 88.75 94 SER A C 1
ATOM 767 O O . SER A 1 94 ? -10.255 0.069 -11.407 1.00 88.75 94 SER A O 1
ATOM 769 N N . ALA A 1 95 ? -10.646 2.246 -11.849 1.00 85.25 95 ALA A N 1
ATOM 770 C CA . ALA A 1 95 ? -10.464 2.737 -10.494 1.00 85.25 95 ALA A CA 1
ATOM 771 C C . ALA A 1 95 ? -11.489 3.849 -10.229 1.00 85.25 95 ALA A C 1
ATOM 773 O O . ALA A 1 95 ? -11.542 4.800 -11.013 1.00 85.25 95 ALA A O 1
ATOM 774 N N . PRO A 1 96 ? -12.267 3.780 -9.133 1.00 86.25 96 PRO A N 1
ATOM 775 C CA . PRO A 1 96 ? -13.189 4.849 -8.769 1.00 86.25 96 PRO A CA 1
ATOM 776 C C . PRO A 1 96 ? -12.470 6.191 -8.615 1.00 86.25 96 PRO A C 1
ATOM 778 O O . PRO A 1 96 ? -11.338 6.245 -8.116 1.00 86.25 96 PRO A O 1
ATOM 781 N N . SER A 1 97 ? -13.133 7.279 -9.004 1.00 85.62 97 SER A N 1
ATOM 782 C CA . SER A 1 97 ? -12.640 8.642 -8.793 1.00 85.62 97 SER A CA 1
ATOM 783 C C . SER A 1 97 ? -12.374 8.910 -7.311 1.00 85.62 97 SER A C 1
ATOM 785 O O . SER A 1 97 ? -13.071 8.411 -6.432 1.00 85.62 97 SER A O 1
ATOM 787 N N . GLY A 1 98 ? -11.339 9.694 -7.016 1.00 91.19 98 GLY A N 1
ATOM 788 C CA . GLY A 1 98 ? -11.003 10.060 -5.644 1.00 91.19 98 GLY A CA 1
ATOM 789 C C . GLY A 1 98 ? -9.551 10.485 -5.490 1.00 91.19 98 GLY A C 1
ATOM 790 O O . GLY A 1 98 ? -8.674 10.067 -6.249 1.00 91.19 98 GLY A O 1
ATOM 791 N N . THR A 1 99 ? -9.293 11.313 -4.481 1.00 97.12 99 THR A N 1
ATOM 792 C CA . THR A 1 99 ? -7.939 11.770 -4.160 1.00 97.12 99 THR A CA 1
ATOM 793 C C . THR A 1 99 ? -7.123 10.643 -3.525 1.00 97.12 99 THR A C 1
ATOM 795 O O . THR A 1 99 ? -7.664 9.745 -2.872 1.00 97.12 99 THR A O 1
ATOM 798 N N . VAL A 1 100 ? -5.794 10.694 -3.681 1.00 96.81 100 VAL A N 1
ATOM 799 C CA . VAL A 1 100 ? -4.868 9.757 -3.014 1.00 96.81 100 VAL A CA 1
ATOM 800 C C . VAL A 1 100 ? -5.099 9.753 -1.503 1.00 96.81 100 VAL A C 1
ATOM 802 O O . VAL A 1 100 ? -5.217 8.688 -0.900 1.00 96.81 100 VAL A O 1
ATOM 805 N N . ARG A 1 101 ? -5.256 10.939 -0.906 1.00 97.94 101 ARG A N 1
ATOM 806 C CA . ARG A 1 101 ? -5.509 11.104 0.526 1.00 97.94 101 ARG A CA 1
ATOM 807 C C . ARG A 1 101 ? -6.767 10.370 0.994 1.00 97.94 101 ARG A C 1
ATOM 809 O O . ARG A 1 101 ? -6.698 9.626 1.970 1.00 97.94 101 ARG A O 1
ATOM 816 N N . ASN A 1 102 ? -7.887 10.524 0.282 1.00 98.00 102 ASN A N 1
ATOM 817 C CA . ASN A 1 102 ? -9.137 9.844 0.634 1.00 98.00 102 ASN A CA 1
ATOM 818 C C . ASN A 1 102 ? -8.987 8.326 0.507 1.00 98.00 102 ASN A C 1
ATOM 820 O O . ASN A 1 102 ? -9.404 7.593 1.396 1.00 98.00 102 ASN A O 1
ATOM 824 N N . ARG A 1 103 ? -8.322 7.840 -0.545 1.00 98.12 103 ARG A N 1
ATOM 825 C CA . ARG A 1 103 ? -8.071 6.403 -0.743 1.00 98.12 103 ARG A CA 1
ATOM 826 C C . ARG A 1 103 ? -7.223 5.799 0.379 1.00 98.12 103 ARG A C 1
ATOM 828 O O . ARG A 1 103 ? -7.543 4.711 0.850 1.00 98.12 103 ARG A O 1
ATOM 835 N N . ILE A 1 104 ? -6.195 6.512 0.852 1.00 98.56 104 ILE A N 1
ATOM 836 C CA . ILE A 1 104 ? -5.423 6.091 2.030 1.00 98.56 104 ILE A CA 1
ATOM 837 C C . ILE A 1 104 ? -6.323 6.074 3.270 1.00 98.56 104 ILE A C 1
ATOM 839 O O . ILE A 1 104 ? -6.317 5.088 3.997 1.00 98.56 104 ILE A O 1
ATOM 843 N N . ALA A 1 105 ? -7.116 7.124 3.508 1.00 98.25 105 ALA A N 1
ATOM 844 C CA . ALA A 1 105 ? -8.024 7.181 4.654 1.00 98.25 105 ALA A CA 1
ATOM 845 C C . ALA A 1 105 ? -9.016 6.002 4.667 1.00 98.25 105 ALA A C 1
ATOM 847 O O . ALA A 1 105 ? -9.111 5.309 5.678 1.00 98.25 105 ALA A O 1
ATOM 848 N N . HIS A 1 106 ? -9.649 5.705 3.528 1.00 97.94 106 HIS A N 1
ATOM 849 C CA . HIS A 1 106 ? -10.520 4.539 3.375 1.00 97.94 106 HIS A CA 1
ATOM 850 C C . HIS A 1 106 ? -9.772 3.227 3.632 1.00 97.94 106 HIS A C 1
ATOM 852 O O . HIS A 1 106 ? -10.285 2.361 4.333 1.00 97.94 106 HIS A O 1
ATOM 858 N N . ALA A 1 107 ? -8.547 3.069 3.121 1.00 98.25 107 ALA A N 1
ATOM 859 C CA . ALA A 1 107 ? -7.746 1.876 3.387 1.00 98.25 107 ALA A CA 1
ATOM 860 C C . ALA A 1 107 ? -7.446 1.701 4.885 1.00 98.25 107 ALA A C 1
ATOM 862 O O . ALA A 1 107 ? -7.540 0.590 5.407 1.00 98.25 107 ALA A O 1
ATOM 863 N N . LEU A 1 108 ? -7.146 2.793 5.593 1.00 98.25 108 LEU A N 1
ATOM 864 C CA . LEU A 1 108 ? -6.948 2.779 7.044 1.00 98.25 108 LEU A CA 1
ATOM 865 C C . LEU A 1 108 ? -8.230 2.395 7.797 1.00 98.25 108 LEU A C 1
ATOM 867 O O . LEU A 1 108 ? -8.138 1.685 8.798 1.00 98.25 108 LEU A O 1
ATOM 871 N N . ASP A 1 109 ? -9.407 2.783 7.299 1.00 97.50 109 ASP A N 1
ATOM 872 C CA . ASP A 1 109 ? -10.696 2.351 7.857 1.00 97.50 109 ASP A CA 1
ATOM 873 C C . ASP A 1 109 ? -10.897 0.839 7.683 1.00 97.50 109 ASP A C 1
ATOM 875 O O . ASP A 1 109 ? -11.232 0.146 8.642 1.00 97.50 109 ASP A O 1
ATOM 879 N N . ARG A 1 110 ? -10.600 0.288 6.493 1.00 96.31 110 ARG A N 1
ATOM 880 C CA . ARG A 1 110 ? -10.680 -1.169 6.241 1.00 96.31 110 ARG A CA 1
ATOM 881 C C . ARG A 1 110 ? -9.703 -1.983 7.095 1.00 96.31 110 ARG A C 1
ATOM 883 O O . ARG A 1 110 ? -9.951 -3.164 7.326 1.00 96.31 110 ARG A O 1
ATOM 890 N N . LEU A 1 111 ? -8.612 -1.363 7.542 1.00 94.56 111 LEU A N 1
ATOM 891 C CA . LEU A 1 111 ? -7.595 -1.956 8.416 1.00 94.56 111 LEU A CA 1
ATOM 892 C C . LEU A 1 111 ? -7.868 -1.728 9.913 1.00 94.56 111 LEU A C 1
ATOM 894 O O . LEU A 1 111 ? -7.085 -2.183 10.747 1.00 94.56 111 LEU A O 1
ATOM 898 N N . GLY A 1 112 ? -8.935 -1.004 10.269 1.00 96.19 112 GLY A N 1
ATOM 899 C CA . GLY A 1 112 ? -9.263 -0.681 11.660 1.00 96.19 112 GLY A CA 1
ATOM 900 C C . GLY A 1 112 ? -8.263 0.268 12.334 1.00 96.19 112 GLY A C 1
ATOM 901 O O . GLY A 1 112 ? -8.152 0.286 13.560 1.00 96.19 112 GLY A O 1
ATOM 902 N N . ILE A 1 113 ? -7.504 1.055 11.563 1.00 94.88 113 ILE A N 1
ATOM 903 C CA . ILE A 1 113 ? -6.548 2.036 12.093 1.00 94.88 113 ILE A CA 1
ATOM 904 C C . ILE A 1 113 ? -7.294 3.351 12.345 1.00 94.88 113 ILE A C 1
ATOM 906 O O . ILE A 1 113 ? -7.374 4.230 11.482 1.00 94.88 113 ILE A O 1
ATOM 910 N N . THR A 1 114 ? -7.855 3.477 13.546 1.00 93.88 114 THR A N 1
ATOM 911 C CA . THR A 1 114 ? -8.704 4.613 13.942 1.00 93.88 114 THR A CA 1
ATOM 912 C C . THR A 1 114 ? -7.963 5.696 14.728 1.00 93.88 114 THR A C 1
ATOM 914 O O . THR A 1 114 ? -8.366 6.856 14.669 1.00 93.88 114 THR A O 1
ATOM 917 N N . ASP A 1 115 ? -6.850 5.364 15.400 1.00 95.94 115 ASP A N 1
ATOM 918 C CA . ASP A 1 115 ? -6.069 6.328 16.190 1.00 95.94 115 ASP A CA 1
ATOM 919 C C . ASP A 1 115 ? -5.631 7.540 15.334 1.00 95.94 115 ASP A C 1
ATOM 921 O O . ASP A 1 115 ? -4.920 7.366 14.334 1.00 95.94 115 ASP A O 1
ATOM 925 N N . PRO A 1 116 ? -5.997 8.783 15.707 1.00 97.25 116 PRO A N 1
ATOM 926 C CA . PRO A 1 116 ? -5.712 9.957 14.886 1.00 97.25 116 PRO A CA 1
ATOM 927 C C . PRO A 1 116 ? -4.219 10.188 14.633 1.00 97.25 116 PRO A C 1
ATOM 929 O O . PRO A 1 116 ? -3.834 10.652 13.557 1.00 97.25 116 PRO A O 1
ATOM 932 N N . ALA A 1 117 ? -3.355 9.875 15.603 1.00 97.06 117 ALA A N 1
ATOM 933 C CA . ALA A 1 117 ? -1.917 10.057 15.443 1.00 97.06 117 ALA A CA 1
ATOM 934 C C . ALA A 1 117 ? -1.324 9.015 14.483 1.00 97.06 117 ALA A C 1
ATOM 936 O O . ALA A 1 117 ? -0.482 9.361 13.650 1.00 97.06 117 ALA A O 1
ATOM 937 N N . ALA A 1 118 ? -1.796 7.771 14.547 1.00 96.44 118 ALA A N 1
ATOM 938 C CA . ALA A 1 118 ? -1.452 6.716 13.608 1.00 96.44 118 ALA A CA 1
ATOM 939 C C . ALA A 1 118 ? -1.883 7.080 12.191 1.00 96.44 118 ALA A C 1
ATOM 941 O O . ALA A 1 118 ? -1.063 7.037 11.272 1.00 96.44 118 ALA A O 1
ATOM 942 N N . ARG A 1 119 ? -3.131 7.531 12.020 1.00 98.19 119 ARG A N 1
ATOM 943 C CA . ARG A 1 119 ? -3.658 7.949 10.715 1.00 98.19 119 ARG A CA 1
ATOM 944 C C . ARG A 1 119 ? -2.825 9.062 10.093 1.00 98.19 119 ARG A C 1
ATOM 946 O O . ARG A 1 119 ? -2.464 8.956 8.926 1.00 98.19 119 ARG A O 1
ATOM 953 N N . ARG A 1 120 ? -2.430 10.084 10.865 1.00 98.25 120 ARG A N 1
ATOM 954 C CA . ARG A 1 120 ? -1.540 11.154 10.372 1.00 98.25 120 ARG A CA 1
ATOM 955 C C . ARG A 1 120 ? -0.191 10.622 9.882 1.00 98.25 120 ARG A C 1
ATOM 957 O O . ARG A 1 120 ? 0.289 11.064 8.839 1.00 98.25 120 ARG A O 1
ATOM 964 N N . ARG A 1 121 ? 0.420 9.681 10.611 1.00 97.88 121 ARG A N 1
ATOM 965 C CA . ARG A 1 121 ? 1.713 9.084 10.229 1.00 97.88 121 ARG A CA 1
ATOM 966 C C . ARG A 1 121 ? 1.604 8.245 8.958 1.00 97.88 121 ARG A C 1
ATOM 968 O O . ARG A 1 121 ? 2.434 8.408 8.064 1.00 97.88 121 ARG A O 1
ATOM 975 N N . TRP A 1 122 ? 0.574 7.406 8.858 1.00 98.25 122 TRP A N 1
ATOM 976 C CA . TRP A 1 122 ? 0.311 6.617 7.655 1.00 98.25 122 TRP A CA 1
ATOM 977 C C . TRP A 1 122 ? -0.003 7.493 6.450 1.00 98.25 122 TRP A C 1
ATOM 979 O O . TRP A 1 122 ? 0.622 7.299 5.415 1.00 98.25 122 TRP A O 1
ATOM 989 N N . LEU A 1 123 ? -0.890 8.485 6.592 1.00 98.38 123 LEU A N 1
ATOM 990 C CA . LEU A 1 123 ? -1.230 9.425 5.519 1.00 98.38 123 LEU A CA 1
ATOM 991 C C . LEU A 1 123 ? 0.021 10.096 4.956 1.00 98.38 123 LEU A C 1
ATOM 993 O O . LEU A 1 123 ? 0.302 9.949 3.774 1.00 98.38 123 LEU A O 1
ATOM 997 N N . ARG A 1 124 ? 0.833 10.729 5.811 1.00 97.62 124 ARG A N 1
ATOM 998 C CA . ARG A 1 124 ? 2.065 11.404 5.376 1.00 97.62 124 ARG A CA 1
ATOM 999 C C . ARG A 1 124 ? 3.023 10.453 4.649 1.00 97.62 124 ARG A C 1
ATOM 1001 O O . ARG A 1 124 ? 3.594 10.805 3.616 1.00 97.62 124 ARG A O 1
ATOM 1008 N N . GLY A 1 125 ? 3.231 9.261 5.209 1.00 96.50 125 GLY A N 1
ATOM 1009 C CA . GLY A 1 125 ? 4.142 8.276 4.632 1.00 96.50 125 GLY A CA 1
ATOM 1010 C C . GLY A 1 125 ? 3.645 7.734 3.293 1.00 96.50 125 GLY A C 1
ATOM 1011 O O . GLY A 1 125 ? 4.415 7.648 2.341 1.00 96.50 125 GLY A O 1
ATOM 1012 N N . TYR A 1 126 ? 2.358 7.406 3.197 1.00 97.81 126 TYR A N 1
ATOM 1013 C CA . TYR A 1 126 ? 1.783 6.815 1.991 1.00 97.81 126 TYR A CA 1
ATOM 1014 C C . TYR A 1 126 ? 1.501 7.838 0.895 1.00 97.81 126 TYR A C 1
ATOM 1016 O O . TYR A 1 126 ? 1.613 7.483 -0.270 1.00 97.81 126 TYR A O 1
ATOM 1024 N N . GLU A 1 127 ? 1.225 9.101 1.222 1.00 97.75 127 GLU A N 1
ATOM 1025 C CA . GLU A 1 127 ? 1.204 10.179 0.224 1.00 97.75 127 GLU A CA 1
ATOM 1026 C C . GLU A 1 127 ? 2.579 10.312 -0.445 1.00 97.75 127 GLU A C 1
ATOM 1028 O O . GLU A 1 127 ? 2.663 10.361 -1.671 1.00 97.75 127 GLU A O 1
ATOM 1033 N N . THR A 1 128 ? 3.659 10.268 0.345 1.00 94.12 128 THR A N 1
ATOM 1034 C CA . THR A 1 128 ? 5.036 10.301 -0.179 1.00 94.12 128 THR A CA 1
ATOM 1035 C C . THR A 1 128 ? 5.339 9.073 -1.036 1.00 94.12 128 THR A C 1
ATOM 1037 O O . THR A 1 128 ? 5.833 9.211 -2.153 1.00 94.12 128 THR A O 1
ATOM 1040 N N . LEU A 1 129 ? 5.025 7.876 -0.530 1.00 92.81 129 LEU A N 1
ATOM 1041 C CA . LEU A 1 129 ? 5.261 6.620 -1.241 1.00 92.81 129 LEU A CA 1
ATOM 1042 C C . LEU A 1 129 ? 4.502 6.600 -2.570 1.00 92.81 129 LEU A C 1
ATOM 1044 O O . LEU A 1 129 ? 5.108 6.404 -3.611 1.00 92.81 129 LEU A O 1
ATOM 1048 N N . ILE A 1 130 ? 3.197 6.876 -2.565 1.00 94.19 130 ILE A N 1
ATOM 1049 C CA . ILE A 1 130 ? 2.363 6.826 -3.774 1.00 94.19 130 ILE A CA 1
ATOM 1050 C C . ILE A 1 130 ? 2.808 7.865 -4.810 1.00 94.19 130 ILE A C 1
ATOM 1052 O O . ILE A 1 130 ? 2.798 7.574 -6.008 1.00 94.19 130 ILE A O 1
ATOM 1056 N N . ALA A 1 131 ? 3.225 9.057 -4.374 1.00 91.69 131 ALA A N 1
ATOM 1057 C CA . ALA A 1 131 ? 3.771 10.064 -5.278 1.00 91.69 131 ALA A CA 1
ATOM 1058 C C . ALA A 1 131 ? 5.033 9.561 -6.000 1.00 91.69 131 ALA A C 1
ATOM 1060 O O . ALA A 1 131 ? 5.181 9.803 -7.194 1.00 91.69 131 ALA A O 1
ATOM 1061 N N . ARG A 1 132 ? 5.907 8.824 -5.303 1.00 86.94 132 ARG A N 1
ATOM 1062 C CA . ARG A 1 132 ? 7.144 8.265 -5.875 1.00 86.94 132 ARG A CA 1
ATOM 1063 C C . ARG A 1 132 ? 6.901 7.044 -6.752 1.00 86.94 132 ARG A C 1
ATOM 1065 O O . ARG A 1 132 ? 7.505 6.935 -7.808 1.00 86.94 132 ARG A O 1
ATOM 1072 N N . GLU A 1 133 ? 6.028 6.148 -6.310 1.00 87.19 133 GLU A N 1
ATOM 1073 C CA . GLU A 1 133 ? 5.797 4.858 -6.963 1.00 87.19 133 GLU A CA 1
ATOM 1074 C C . GLU A 1 133 ? 4.937 4.988 -8.229 1.00 87.19 133 GLU A C 1
ATOM 1076 O O . GLU A 1 133 ? 5.159 4.295 -9.216 1.00 87.19 133 GLU A O 1
ATOM 1081 N N . SER A 1 134 ? 3.931 5.868 -8.231 1.00 90.19 134 SER A N 1
ATOM 1082 C CA . SER A 1 134 ? 2.955 5.936 -9.334 1.00 90.19 134 SER A CA 1
ATOM 1083 C C . SER A 1 134 ? 2.567 7.347 -9.767 1.00 90.19 134 SER A C 1
ATOM 1085 O O . SER A 1 134 ? 1.720 7.501 -10.652 1.00 90.19 134 SER A O 1
ATOM 1087 N N . GLY A 1 135 ? 3.089 8.388 -9.111 1.00 89.69 135 GLY A N 1
ATOM 1088 C CA . GLY A 1 135 ? 2.597 9.756 -9.291 1.00 89.69 135 GLY A CA 1
ATOM 1089 C C . GLY A 1 135 ? 1.111 9.913 -8.933 1.00 89.69 135 GLY A C 1
ATOM 1090 O O . GLY A 1 135 ? 0.442 10.799 -9.455 1.00 89.69 135 GLY A O 1
ATOM 1091 N N . GLY A 1 136 ? 0.551 9.018 -8.106 1.00 91.44 136 GLY A N 1
ATOM 1092 C CA . GLY A 1 136 ? -0.880 9.002 -7.777 1.00 91.44 136 GLY A CA 1
ATOM 1093 C C . GLY A 1 136 ? -1.790 8.346 -8.823 1.00 91.44 136 GLY A C 1
ATOM 1094 O O . GLY A 1 136 ? -3.017 8.387 -8.681 1.00 91.44 136 GLY A O 1
ATOM 1095 N N . ARG A 1 137 ? -1.232 7.709 -9.860 1.00 94.94 137 ARG A N 1
ATOM 1096 C CA . ARG A 1 137 ? -2.008 7.044 -10.917 1.00 94.94 137 ARG A CA 1
ATOM 1097 C C . ARG A 1 137 ? -2.426 5.637 -10.484 1.00 94.94 137 ARG A C 1
ATOM 1099 O O . ARG A 1 137 ? -1.626 4.708 -10.471 1.00 94.94 137 ARG A O 1
ATOM 1106 N N . ALA A 1 138 ? -3.714 5.447 -10.191 1.00 94.00 138 ALA A N 1
ATOM 1107 C CA . ALA A 1 138 ? -4.241 4.155 -9.728 1.00 94.00 138 ALA A CA 1
ATOM 1108 C C . ALA A 1 138 ? -4.136 3.023 -10.759 1.00 94.00 138 ALA A C 1
ATOM 1110 O O . ALA A 1 138 ? -4.117 1.859 -10.381 1.00 94.00 138 ALA A O 1
ATOM 1111 N N . LEU A 1 139 ? -4.038 3.359 -12.046 1.00 96.38 139 LEU A N 1
ATOM 1112 C CA . LEU A 1 139 ? -3.878 2.395 -13.135 1.00 96.38 139 LEU A CA 1
ATOM 1113 C C . LEU A 1 139 ? -2.419 2.253 -13.590 1.00 96.38 139 LEU A C 1
ATOM 1115 O O . LEU A 1 139 ? -2.181 1.761 -14.692 1.00 96.38 139 LEU A O 1
ATOM 1119 N N . ALA A 1 140 ? -1.451 2.739 -12.804 1.00 93.56 140 ALA A N 1
ATOM 1120 C CA . ALA A 1 140 ? -0.036 2.642 -13.141 1.00 93.56 140 ALA A CA 1
ATOM 1121 C C . ALA A 1 140 ? 0.428 1.184 -13.195 1.00 93.56 140 ALA A C 1
ATOM 1123 O O . ALA A 1 140 ? 0.020 0.353 -12.382 1.00 93.56 140 ALA A O 1
ATOM 1124 N N . VAL A 1 141 ? 1.327 0.911 -14.131 1.00 93.50 141 VAL A N 1
ATOM 1125 C CA . VAL A 1 141 ? 2.086 -0.334 -14.224 1.00 93.50 141 VAL A CA 1
ATOM 1126 C C . VAL A 1 141 ? 3.549 0.059 -14.323 1.00 93.50 141 VAL A C 1
ATOM 1128 O O . VAL A 1 141 ? 3.857 1.033 -15.013 1.00 93.50 141 VAL A O 1
ATOM 1131 N N . ALA A 1 142 ? 4.420 -0.658 -13.620 1.00 82.94 142 ALA A N 1
ATOM 1132 C CA . ALA A 1 142 ? 5.855 -0.421 -13.690 1.00 82.94 142 ALA A CA 1
ATOM 1133 C C . ALA A 1 142 ? 6.352 -0.540 -15.137 1.00 82.94 142 ALA A C 1
ATOM 1135 O O . ALA A 1 142 ? 5.855 -1.370 -15.900 1.00 82.94 142 ALA A O 1
ATOM 1136 N N . SER A 1 143 ? 7.348 0.265 -15.501 1.00 83.06 143 SER A N 1
ATOM 1137 C CA . SER A 1 143 ? 8.015 0.155 -16.803 1.00 83.06 143 SER A CA 1
ATOM 1138 C C . SER A 1 143 ? 8.877 -1.103 -16.900 1.00 83.06 143 SER A C 1
ATOM 1140 O O . SER A 1 143 ? 8.986 -1.685 -17.971 1.00 83.06 143 SER A O 1
ATOM 1142 N N . GLU A 1 144 ? 9.424 -1.553 -15.769 1.00 75.56 144 GLU A N 1
ATOM 1143 C CA . GLU A 1 144 ? 10.315 -2.707 -15.674 1.00 75.56 144 GLU A CA 1
ATOM 1144 C C . GLU A 1 144 ? 9.767 -3.767 -14.704 1.00 75.56 144 GLU A C 1
ATOM 1146 O O . GLU A 1 144 ? 9.046 -3.438 -13.752 1.00 75.56 144 GLU A O 1
ATOM 1151 N N . PRO A 1 145 ? 10.088 -5.053 -14.918 1.00 77.56 145 PRO A N 1
ATOM 1152 C CA . PRO A 1 145 ? 9.683 -6.114 -14.013 1.00 77.56 145 PRO A CA 1
ATOM 1153 C C . PRO A 1 145 ? 10.535 -6.097 -12.734 1.00 77.56 145 PRO A C 1
ATOM 1155 O O . PRO A 1 145 ? 11.760 -6.044 -12.787 1.00 77.56 145 PRO A O 1
ATOM 1158 N N . ALA A 1 146 ? 9.897 -6.215 -11.566 1.00 73.75 146 ALA A N 1
ATOM 1159 C CA . ALA A 1 146 ? 10.603 -6.298 -10.279 1.00 73.75 146 ALA A CA 1
ATOM 1160 C C . ALA A 1 146 ? 11.050 -7.733 -9.934 1.00 73.75 146 ALA A C 1
ATOM 1162 O O . ALA A 1 146 ? 11.831 -7.951 -9.008 1.00 73.75 146 ALA A O 1
ATOM 1163 N N . THR A 1 147 ? 10.524 -8.728 -10.650 1.00 72.62 147 THR A N 1
ATOM 1164 C CA . THR A 1 147 ? 10.883 -10.148 -10.537 1.00 72.62 147 THR A CA 1
ATOM 1165 C C . THR A 1 147 ? 10.887 -10.800 -11.916 1.00 72.62 147 THR A C 1
ATOM 1167 O O . THR A 1 147 ? 10.417 -10.202 -12.882 1.00 72.62 147 THR A O 1
ATOM 1170 N N . ALA A 1 148 ? 11.389 -12.037 -12.023 1.00 71.38 148 ALA A N 1
ATOM 1171 C CA . ALA A 1 148 ? 11.372 -12.783 -13.280 1.00 71.38 148 ALA A CA 1
ATOM 1172 C C . ALA A 1 148 ? 9.971 -12.727 -13.936 1.00 71.38 148 ALA A C 1
ATOM 1174 O O . ALA A 1 148 ? 8.966 -13.050 -13.285 1.00 71.38 148 ALA A O 1
ATOM 1175 N N . PRO A 1 149 ? 9.873 -12.276 -15.198 1.00 68.25 149 PRO A N 1
ATOM 1176 C CA . PRO A 1 149 ? 8.591 -11.955 -15.801 1.00 68.25 149 PRO A CA 1
ATOM 1177 C C . PRO A 1 149 ? 7.803 -13.241 -16.106 1.00 68.25 149 PRO A C 1
ATOM 1179 O O . PRO A 1 149 ? 8.085 -13.950 -17.064 1.00 68.25 149 PRO A O 1
ATOM 1182 N N . GLY A 1 150 ? 6.810 -13.548 -15.265 1.00 79.50 150 GLY A N 1
ATOM 1183 C CA . GLY A 1 150 ? 5.922 -14.711 -15.409 1.00 79.50 150 GLY A CA 1
ATOM 1184 C C . GLY A 1 150 ? 4.893 -14.607 -16.558 1.00 79.50 150 GLY A C 1
ATOM 1185 O O . GLY A 1 150 ? 5.106 -13.866 -17.525 1.00 79.50 150 GLY A O 1
ATOM 1186 N N . PRO A 1 151 ? 3.752 -15.325 -16.480 1.00 91.38 151 PRO A N 1
ATOM 1187 C CA . PRO A 1 151 ? 2.743 -15.329 -17.543 1.00 91.38 151 PRO A CA 1
ATOM 1188 C C . PRO A 1 151 ? 2.077 -13.959 -17.726 1.00 91.38 151 PRO A C 1
ATOM 1190 O O . PRO A 1 151 ? 1.943 -13.184 -16.770 1.00 91.38 151 PRO A O 1
ATOM 1193 N N . VAL A 1 152 ? 1.640 -13.675 -18.957 1.00 95.38 152 VAL A N 1
ATOM 1194 C CA . VAL A 1 152 ? 0.839 -12.487 -19.298 1.00 95.38 152 VAL A CA 1
ATOM 1195 C C . VAL A 1 152 ? -0.510 -12.561 -18.582 1.00 95.38 152 VAL A C 1
ATOM 1197 O O . VAL A 1 152 ? -1.125 -13.622 -18.514 1.00 95.38 152 VAL A O 1
ATOM 1200 N N . GLN A 1 153 ? -0.931 -11.444 -17.997 1.00 95.88 153 GLN A N 1
ATOM 1201 C CA . GLN A 1 153 ? -2.206 -11.296 -17.299 1.00 95.88 153 GLN A CA 1
ATOM 1202 C C . GLN A 1 153 ? -3.234 -10.596 -18.209 1.00 95.88 153 GLN A C 1
ATOM 1204 O O . GLN A 1 153 ? -2.851 -10.022 -19.230 1.00 95.88 153 GLN A O 1
ATOM 1209 N N . PRO A 1 154 ? -4.535 -10.592 -17.857 1.00 96.50 154 PRO A N 1
ATOM 1210 C CA . PRO A 1 154 ? -5.580 -9.969 -18.677 1.00 96.50 154 PRO A CA 1
ATOM 1211 C C . PRO A 1 154 ? -5.395 -8.471 -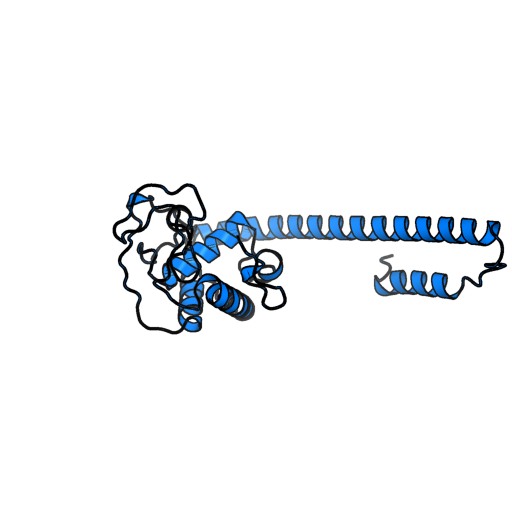18.977 1.00 96.50 154 PRO A C 1
ATOM 1213 O O . PRO A 1 154 ? -6.030 -7.957 -19.888 1.00 96.50 154 PRO A O 1
ATOM 1216 N N . ASP A 1 155 ? -4.542 -7.761 -18.230 1.00 95.62 155 ASP A N 1
ATOM 1217 C CA . ASP A 1 155 ? -4.184 -6.360 -18.499 1.00 95.62 155 ASP A CA 1
ATOM 1218 C C . ASP A 1 155 ? -3.075 -6.188 -19.552 1.00 95.62 155 ASP A C 1
ATOM 1220 O O . ASP A 1 155 ? -2.645 -5.061 -19.795 1.00 95.62 155 ASP A O 1
ATOM 1224 N N . GLY A 1 156 ? -2.596 -7.285 -20.147 1.00 96.19 156 GLY A N 1
ATOM 1225 C CA . GLY A 1 156 ? -1.511 -7.305 -21.128 1.00 96.19 156 GLY A CA 1
ATOM 1226 C C . GLY A 1 156 ? -0.107 -7.322 -20.517 1.00 96.19 156 GLY A C 1
ATOM 1227 O O . GLY A 1 156 ? 0.873 -7.435 -21.251 1.00 96.19 156 GLY A O 1
ATOM 1228 N N . HIS A 1 157 ? 0.028 -7.261 -19.187 1.00 94.06 157 HIS A N 1
ATOM 1229 C CA . HIS A 1 157 ? 1.325 -7.216 -18.510 1.00 94.06 157 HIS A CA 1
ATOM 1230 C C . HIS A 1 157 ? 1.665 -8.546 -17.829 1.00 94.06 157 HIS A C 1
ATOM 1232 O O . HIS A 1 157 ? 0.801 -9.273 -17.340 1.00 94.06 157 HIS A O 1
ATOM 1238 N N . ARG A 1 158 ? 2.955 -8.879 -17.742 1.00 92.19 158 ARG A N 1
ATOM 1239 C CA . ARG A 1 158 ? 3.413 -10.133 -17.116 1.00 92.19 158 ARG A CA 1
ATOM 1240 C C . ARG A 1 158 ? 3.323 -10.085 -15.594 1.00 92.19 158 ARG A C 1
ATOM 1242 O O . ARG A 1 158 ? 3.345 -9.017 -14.985 1.00 92.19 158 ARG A O 1
ATOM 1249 N N . LEU A 1 159 ? 3.239 -11.241 -14.944 1.00 85.75 159 LEU A N 1
ATOM 1250 C CA . LEU A 1 159 ? 3.081 -11.345 -13.487 1.00 85.75 159 LEU A CA 1
ATOM 1251 C C . LEU A 1 159 ? 4.160 -10.587 -12.679 1.00 85.75 159 LEU A C 1
ATOM 1253 O O . LEU A 1 159 ? 3.847 -10.065 -11.616 1.00 85.75 159 LEU A O 1
ATOM 1257 N N . GLY A 1 160 ? 5.385 -10.457 -13.200 1.00 80.88 160 GLY A N 1
ATOM 1258 C CA . GLY A 1 160 ? 6.513 -9.792 -12.523 1.00 80.88 160 GLY A CA 1
ATOM 1259 C C . GLY A 1 160 ? 6.483 -8.257 -12.488 1.00 80.88 160 GLY A C 1
ATOM 1260 O O . GLY A 1 160 ? 7.378 -7.647 -11.912 1.00 80.88 160 GLY A O 1
ATOM 1261 N N . TYR A 1 161 ? 5.478 -7.617 -13.089 1.00 89.19 161 TYR A N 1
ATOM 1262 C CA . TYR A 1 161 ? 5.355 -6.155 -13.108 1.00 89.19 161 TYR A CA 1
ATOM 1263 C C . TYR A 1 161 ? 4.570 -5.643 -11.896 1.00 89.19 161 TYR A C 1
ATOM 1265 O O . TYR A 1 161 ? 3.610 -6.265 -11.446 1.00 89.19 161 TYR A O 1
ATOM 1273 N N . ALA A 1 162 ? 4.945 -4.507 -11.330 1.00 89.94 162 ALA A N 1
ATOM 1274 C CA . ALA A 1 162 ? 4.181 -3.898 -10.246 1.00 89.94 162 ALA A CA 1
ATOM 1275 C C . ALA A 1 162 ? 2.975 -3.103 -10.780 1.00 89.94 162 ALA A C 1
ATOM 1277 O O . ALA A 1 162 ? 3.016 -2.580 -11.893 1.00 89.94 162 ALA A O 1
ATOM 1278 N N . ARG A 1 163 ? 1.876 -3.049 -10.012 1.00 96.19 163 ARG A N 1
ATOM 1279 C CA 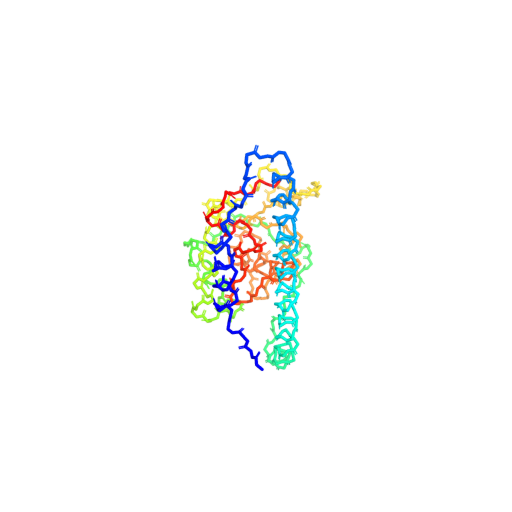. ARG A 1 163 ? 0.628 -2.365 -10.398 1.00 96.19 163 ARG A CA 1
ATOM 1280 C C . ARG A 1 163 ? 0.101 -1.432 -9.312 1.00 96.19 163 ARG A C 1
ATOM 1282 O O . ARG A 1 163 ? 0.253 -1.665 -8.110 1.00 96.19 163 ARG A O 1
ATOM 1289 N N . GLY A 1 164 ? -0.644 -0.431 -9.761 1.00 96.88 164 GLY A N 1
ATOM 1290 C CA . GLY A 1 164 ? -1.469 0.424 -8.923 1.00 96.88 164 GLY A CA 1
ATOM 1291 C C . GLY A 1 164 ? -0.695 1.497 -8.166 1.00 96.88 164 GLY A C 1
ATOM 1292 O O . GLY A 1 164 ? 0.484 1.746 -8.422 1.00 96.88 164 GLY A O 1
ATOM 1293 N N . LEU A 1 165 ? -1.387 2.143 -7.224 1.00 96.56 165 LEU A N 1
ATOM 1294 C CA . LEU A 1 165 ? -0.889 3.322 -6.505 1.00 96.56 165 LEU A CA 1
ATOM 1295 C C . LEU A 1 165 ? 0.426 3.081 -5.765 1.00 96.56 165 LEU A C 1
ATOM 1297 O O . LEU A 1 165 ? 1.266 3.974 -5.696 1.00 96.56 165 LEU A O 1
ATOM 1301 N N . THR A 1 166 ? 0.573 1.888 -5.197 1.00 96.38 166 THR A N 1
ATOM 1302 C CA . THR A 1 166 ? 1.722 1.507 -4.367 1.00 96.38 166 THR A CA 1
ATOM 1303 C C . THR A 1 166 ? 2.709 0.604 -5.099 1.00 96.38 166 THR A C 1
ATOM 1305 O O . THR A 1 166 ? 3.594 0.051 -4.458 1.00 96.38 166 THR A O 1
ATOM 1308 N N . GLN A 1 167 ? 2.534 0.419 -6.417 1.00 95.75 167 GLN A N 1
ATOM 1309 C CA . GLN A 1 167 ? 3.358 -0.483 -7.229 1.00 95.75 167 GLN A CA 1
ATOM 1310 C C . GLN A 1 167 ? 3.489 -1.879 -6.584 1.00 95.75 167 GLN A C 1
ATOM 1312 O O . GLN A 1 167 ? 4.567 -2.445 -6.423 1.00 95.75 167 GLN A O 1
ATOM 1317 N N . THR A 1 168 ? 2.345 -2.465 -6.221 1.00 93.81 168 THR A N 1
ATOM 1318 C CA . THR A 1 168 ? 2.284 -3.792 -5.599 1.00 93.81 168 THR A CA 1
ATOM 1319 C C . THR A 1 168 ? 2.348 -4.893 -6.667 1.00 93.81 168 THR A C 1
ATOM 1321 O O . THR A 1 168 ? 1.645 -4.836 -7.679 1.00 93.81 168 THR A O 1
ATOM 1324 N N . LEU A 1 169 ? 3.175 -5.921 -6.446 1.00 92.88 169 LEU A N 1
ATOM 1325 C CA . LEU A 1 169 ? 3.215 -7.130 -7.280 1.00 92.88 169 LEU A CA 1
ATOM 1326 C C . LEU A 1 169 ? 1.960 -7.992 -7.066 1.00 92.88 169 LEU A C 1
ATOM 1328 O O . LEU A 1 169 ? 1.508 -8.101 -5.929 1.00 92.88 169 LEU A O 1
ATOM 1332 N N . PRO A 1 170 ? 1.432 -8.708 -8.076 1.00 95.06 170 PRO A N 1
ATOM 1333 C CA . PRO A 1 170 ? 0.241 -9.539 -7.895 1.00 95.06 170 PRO A CA 1
ATOM 1334 C C . PRO A 1 170 ? 0.381 -10.651 -6.865 1.00 95.06 170 PRO A C 1
ATOM 1336 O O . PRO A 1 170 ? -0.557 -10.901 -6.118 1.00 95.06 170 PRO A O 1
ATOM 1339 N N . ALA A 1 171 ? 1.553 -11.287 -6.777 1.00 90.75 171 ALA A N 1
ATOM 1340 C CA . ALA A 1 171 ? 1.816 -12.283 -5.740 1.00 90.75 171 ALA A CA 1
ATOM 1341 C C . ALA A 1 171 ? 1.759 -11.660 -4.335 1.00 90.75 171 ALA A C 1
ATOM 1343 O O . ALA A 1 171 ? 1.163 -12.234 -3.427 1.00 90.75 171 ALA A O 1
ATOM 1344 N N . THR A 1 172 ? 2.305 -10.451 -4.174 1.00 92.31 172 THR A N 1
ATOM 1345 C CA . THR A 1 172 ? 2.200 -9.677 -2.932 1.00 92.31 172 THR A CA 1
ATOM 1346 C C . THR A 1 172 ? 0.752 -9.269 -2.666 1.00 92.31 172 THR A C 1
ATOM 1348 O O . THR A 1 172 ? 0.256 -9.470 -1.565 1.00 92.31 172 THR A O 1
ATOM 1351 N N . PHE A 1 173 ? 0.032 -8.762 -3.664 1.00 97.00 173 PHE A N 1
ATOM 1352 C CA . PHE A 1 173 ? -1.376 -8.406 -3.517 1.00 97.00 173 PHE A CA 1
ATOM 1353 C C . PHE A 1 173 ? -2.211 -9.603 -3.054 1.00 97.00 173 PHE A C 1
ATOM 1355 O O . PHE A 1 173 ? -2.982 -9.479 -2.110 1.00 97.00 173 PHE A O 1
ATOM 1362 N N . ALA A 1 174 ? -2.011 -10.767 -3.674 1.00 95.75 174 ALA A N 1
ATOM 1363 C CA . ALA A 1 174 ? -2.705 -11.997 -3.324 1.00 95.75 174 ALA A CA 1
ATOM 1364 C C . ALA A 1 174 ? -2.398 -12.436 -1.886 1.00 95.75 174 ALA A C 1
ATOM 1366 O O . ALA A 1 174 ? -3.312 -12.692 -1.108 1.00 95.75 174 ALA A O 1
ATOM 1367 N N . GLN A 1 175 ? -1.115 -12.477 -1.515 1.00 95.12 175 GLN A N 1
ATOM 1368 C CA . GLN A 1 175 ? -0.671 -12.933 -0.197 1.00 95.12 175 GLN A CA 1
ATOM 1369 C C . GLN A 1 175 ? -1.107 -12.003 0.943 1.00 95.12 175 GLN A C 1
ATOM 1371 O O . GLN A 1 175 ? -1.393 -12.478 2.040 1.00 95.12 175 GLN A O 1
ATOM 1376 N N . TYR A 1 176 ? -1.139 -10.694 0.697 1.00 94.81 176 TYR A N 1
ATOM 1377 C CA . TYR A 1 176 ? -1.388 -9.671 1.715 1.00 94.81 176 TYR A CA 1
ATOM 1378 C C . TYR A 1 176 ? -2.757 -8.993 1.563 1.00 94.81 176 TYR A C 1
ATOM 1380 O O . TYR A 1 176 ? -2.987 -7.932 2.149 1.00 94.81 176 TYR A O 1
ATOM 1388 N N . HIS A 1 177 ? -3.665 -9.594 0.788 1.00 97.88 177 HIS A N 1
ATOM 1389 C CA . HIS A 1 177 ? -5.009 -9.071 0.543 1.00 97.88 177 HIS A CA 1
ATOM 1390 C C . HIS A 1 177 ? -5.755 -8.772 1.850 1.00 97.88 177 HIS A C 1
ATOM 1392 O O . HIS A 1 177 ? -5.596 -9.466 2.858 1.00 97.88 177 HIS A O 1
ATOM 1398 N N . GLN A 1 178 ? -6.561 -7.707 1.836 1.00 97.31 178 GLN A N 1
ATOM 1399 C CA . GLN A 1 178 ? -7.385 -7.322 2.977 1.00 97.31 178 GLN A CA 1
ATOM 1400 C C . GLN A 1 178 ? -8.824 -7.817 2.787 1.00 97.31 178 GLN A C 1
ATOM 1402 O O . GLN A 1 178 ? -9.503 -7.353 1.862 1.00 97.31 178 GLN A O 1
ATOM 1407 N N . PRO A 1 179 ? -9.334 -8.682 3.682 1.00 93.06 179 PRO A N 1
ATOM 1408 C CA . PRO A 1 179 ? -10.710 -9.159 3.623 1.00 93.06 179 PRO A CA 1
ATOM 1409 C C . PRO A 1 179 ? -11.736 -8.026 3.506 1.00 93.06 179 PRO A C 1
ATOM 1411 O O . PRO A 1 179 ? -11.608 -6.963 4.118 1.00 93.06 179 PRO A O 1
ATOM 1414 N N . GLY A 1 180 ? -12.759 -8.253 2.682 1.00 92.81 180 GLY A N 1
ATOM 1415 C CA . GLY A 1 180 ? -13.805 -7.273 2.385 1.00 92.81 180 GLY A CA 1
ATOM 1416 C C . GLY A 1 180 ? -13.411 -6.198 1.363 1.00 92.81 180 GLY A C 1
ATOM 1417 O O . GLY A 1 180 ? -14.258 -5.396 0.971 1.00 92.81 180 GLY A O 1
ATOM 1418 N N . THR A 1 181 ? -12.161 -6.145 0.908 1.00 96.00 181 THR A N 1
ATOM 1419 C CA . THR A 1 181 ? -11.766 -5.264 -0.204 1.00 96.00 181 THR A CA 1
ATOM 1420 C C . THR A 1 181 ? -11.839 -5.994 -1.547 1.00 96.00 181 THR A C 1
ATOM 1422 O O . THR A 1 181 ? -11.904 -7.223 -1.598 1.00 96.00 181 THR A O 1
ATOM 1425 N N . SER A 1 182 ? -11.849 -5.234 -2.645 1.00 97.31 182 SER A N 1
ATOM 1426 C CA . SER A 1 182 ? -11.854 -5.780 -4.007 1.00 97.31 182 SER A CA 1
ATOM 1427 C C . SER A 1 182 ? -10.682 -6.738 -4.244 1.00 97.31 182 SER A C 1
ATOM 1429 O O . SER A 1 182 ? -9.593 -6.542 -3.709 1.00 97.31 182 SER A O 1
ATOM 1431 N N . THR A 1 183 ? -10.871 -7.755 -5.086 1.00 97.62 183 THR A N 1
ATOM 1432 C CA . THR A 1 183 ? -9.769 -8.608 -5.570 1.00 97.62 183 THR A CA 1
ATOM 1433 C C . THR A 1 183 ? -9.079 -8.037 -6.814 1.00 97.62 183 THR A C 1
ATOM 1435 O O . THR A 1 183 ? -8.157 -8.649 -7.350 1.00 97.62 183 THR A O 1
ATOM 1438 N N . ASN A 1 184 ? -9.512 -6.868 -7.297 1.00 98.19 184 ASN A N 1
ATOM 1439 C CA . ASN A 1 184 ? -8.867 -6.160 -8.398 1.00 98.19 184 ASN A CA 1
ATOM 1440 C C . ASN A 1 184 ? -7.624 -5.407 -7.912 1.00 98.19 184 ASN A C 1
ATOM 1442 O O . ASN A 1 184 ? -7.744 -4.517 -7.075 1.00 98.19 184 ASN A O 1
ATOM 1446 N N . ILE A 1 185 ? -6.450 -5.689 -8.482 1.00 97.88 185 ILE A N 1
ATOM 1447 C CA . ILE A 1 185 ? -5.192 -5.042 -8.067 1.00 97.88 185 ILE A CA 1
ATOM 1448 C C . ILE A 1 185 ? -5.153 -3.534 -8.364 1.00 97.88 185 ILE A C 1
ATOM 1450 O O . ILE A 1 185 ? -4.404 -2.797 -7.721 1.00 97.88 185 ILE A O 1
ATOM 1454 N N . TYR A 1 186 ? -5.971 -3.077 -9.317 1.00 98.19 186 TYR A N 1
ATOM 1455 C CA . TYR A 1 186 ? -6.144 -1.664 -9.659 1.00 98.19 186 TYR A CA 1
ATOM 1456 C C . TYR A 1 186 ? -7.176 -0.940 -8.783 1.00 98.19 186 TYR A C 1
ATOM 1458 O O . TYR A 1 186 ? -7.297 0.283 -8.880 1.00 98.19 186 TYR A O 1
ATOM 1466 N N . ASP A 1 187 ? -7.900 -1.655 -7.909 1.00 98.12 187 ASP A N 1
ATOM 1467 C CA . ASP A 1 187 ? -8.716 -0.998 -6.892 1.00 98.12 187 ASP A CA 1
ATOM 1468 C C . ASP A 1 187 ? -7.791 -0.264 -5.906 1.00 98.12 187 ASP A C 1
ATOM 1470 O O . ASP A 1 187 ? -6.952 -0.894 -5.254 1.00 98.12 187 ASP A O 1
ATOM 1474 N N . PRO A 1 188 ? -7.899 1.069 -5.788 1.00 98.00 188 PRO A N 1
ATOM 1475 C CA . PRO A 1 188 ? -6.921 1.852 -5.050 1.00 98.00 188 PRO A CA 1
ATOM 1476 C C . PRO A 1 188 ? -6.919 1.536 -3.552 1.00 98.00 188 PRO A C 1
ATOM 1478 O O . PRO A 1 188 ? -5.860 1.581 -2.929 1.00 98.00 188 PRO A O 1
ATOM 1481 N N . VAL A 1 189 ? -8.077 1.207 -2.970 1.00 98.38 189 VAL A N 1
ATOM 1482 C CA . VAL A 1 189 ? -8.192 0.897 -1.540 1.00 98.38 189 VAL A CA 1
ATOM 1483 C C . VAL A 1 189 ? -7.592 -0.477 -1.259 1.00 98.38 189 VAL A C 1
ATOM 1485 O O . VAL A 1 189 ? -6.737 -0.588 -0.384 1.00 98.38 189 VAL A O 1
ATOM 1488 N N . ALA A 1 190 ? -7.954 -1.500 -2.036 1.00 98.25 190 ALA A N 1
ATOM 1489 C CA . ALA A 1 190 ? -7.390 -2.841 -1.904 1.00 98.25 190 ALA A CA 1
ATOM 1490 C C . ALA A 1 190 ? -5.868 -2.847 -2.124 1.00 98.25 190 ALA A C 1
ATOM 1492 O O . ALA A 1 190 ? -5.138 -3.483 -1.363 1.00 98.25 190 ALA A O 1
ATOM 1493 N N . ASN A 1 191 ? -5.374 -2.102 -3.123 1.00 98.50 191 ASN A N 1
ATOM 1494 C CA . ASN A 1 191 ? -3.943 -1.969 -3.417 1.00 98.50 191 ASN A CA 1
ATOM 1495 C C . ASN A 1 191 ? -3.175 -1.375 -2.222 1.00 98.50 191 ASN A C 1
ATOM 1497 O O . ASN A 1 191 ? -2.155 -1.923 -1.805 1.00 98.50 191 ASN A O 1
ATOM 1501 N N . ILE A 1 192 ? -3.699 -0.300 -1.621 1.00 98.69 192 ILE A N 1
ATOM 1502 C CA . ILE A 1 192 ? -3.100 0.317 -0.431 1.00 98.69 192 ILE A CA 1
ATOM 1503 C C . ILE A 1 192 ? -3.176 -0.627 0.774 1.00 98.69 192 ILE A C 1
ATOM 1505 O O . ILE A 1 192 ? -2.174 -0.784 1.473 1.00 98.69 192 ILE A O 1
ATOM 1509 N N . CYS A 1 193 ? -4.318 -1.279 1.017 1.00 98.56 193 CYS A N 1
ATOM 1510 C CA . CYS A 1 193 ? -4.459 -2.225 2.123 1.00 98.56 193 CYS A CA 1
ATOM 1511 C C . CYS A 1 193 ? -3.439 -3.369 2.027 1.00 98.56 193 CYS A C 1
ATOM 1513 O O . CYS A 1 193 ? -2.773 -3.672 3.017 1.00 98.56 193 CYS A O 1
ATOM 1515 N N . ALA A 1 194 ? -3.264 -3.953 0.837 1.00 97.69 194 ALA A N 1
ATOM 1516 C CA . ALA A 1 194 ? -2.288 -5.014 0.618 1.00 97.69 194 ALA A CA 1
ATOM 1517 C C . ALA A 1 194 ? -0.846 -4.539 0.859 1.00 97.69 194 ALA A C 1
ATOM 1519 O O . ALA A 1 194 ? -0.072 -5.227 1.526 1.00 97.69 194 ALA A O 1
ATOM 1520 N N . SER A 1 195 ? -0.496 -3.332 0.402 1.00 98.06 195 SER A N 1
ATOM 1521 C CA . SER A 1 195 ? 0.808 -2.718 0.689 1.00 98.06 195 SER A CA 1
ATOM 1522 C C . SER A 1 195 ? 1.028 -2.490 2.191 1.00 98.06 195 SER A C 1
ATOM 1524 O O . SER A 1 195 ? 2.110 -2.781 2.706 1.00 98.06 195 SER A O 1
ATOM 1526 N N . ILE A 1 196 ? 0.017 -2.008 2.926 1.00 98.00 196 ILE A N 1
ATOM 1527 C CA . ILE A 1 196 ? 0.122 -1.794 4.379 1.00 98.00 196 ILE A CA 1
ATOM 1528 C C . ILE A 1 196 ? 0.341 -3.128 5.101 1.00 98.00 196 ILE A C 1
ATOM 1530 O O . ILE A 1 196 ? 1.279 -3.247 5.894 1.00 98.00 196 ILE A O 1
ATOM 1534 N N . ASN A 1 197 ? -0.453 -4.149 4.774 1.00 95.69 197 ASN A N 1
ATOM 1535 C CA . ASN A 1 197 ? -0.288 -5.498 5.313 1.00 95.69 197 ASN A CA 1
ATOM 1536 C C . ASN A 1 197 ? 1.115 -6.054 5.020 1.00 95.69 197 ASN A C 1
ATOM 1538 O O . ASN A 1 197 ? 1.779 -6.567 5.929 1.00 95.69 197 ASN A O 1
ATOM 1542 N N . TYR A 1 198 ? 1.609 -5.874 3.790 1.00 94.94 198 TYR A N 1
ATOM 1543 C CA . TYR A 1 198 ? 2.956 -6.276 3.394 1.00 94.94 198 TYR A CA 1
ATOM 1544 C C . TYR A 1 198 ? 4.031 -5.611 4.255 1.00 94.94 198 TYR A C 1
ATOM 1546 O O . TYR A 1 198 ? 4.840 -6.311 4.862 1.00 94.94 198 TYR A O 1
ATOM 1554 N N . VAL A 1 199 ? 4.047 -4.279 4.381 1.00 92.81 199 VAL A N 1
ATOM 1555 C CA . VAL A 1 199 ? 5.105 -3.599 5.151 1.00 92.81 199 VAL A CA 1
ATOM 1556 C C . VAL A 1 199 ? 5.011 -3.882 6.653 1.00 92.81 199 VAL A C 1
ATOM 1558 O O . VAL A 1 199 ? 6.040 -3.963 7.333 1.00 92.81 199 VAL A O 1
ATOM 1561 N N . MET A 1 200 ? 3.803 -4.093 7.183 1.00 92.25 200 MET A N 1
ATOM 1562 C CA . MET A 1 200 ? 3.609 -4.489 8.578 1.00 92.25 200 MET A CA 1
ATOM 1563 C C . MET A 1 200 ? 4.176 -5.886 8.846 1.00 92.25 200 MET A C 1
ATOM 1565 O O . MET A 1 200 ? 4.928 -6.066 9.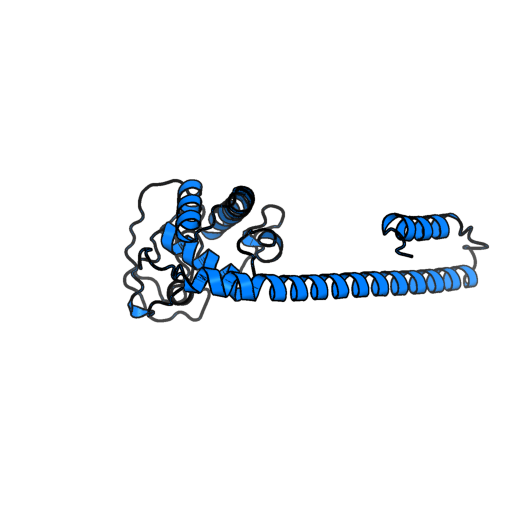804 1.00 92.25 200 MET A O 1
ATOM 1569 N N . GLN A 1 201 ? 3.883 -6.864 7.989 1.00 87.06 201 GLN A N 1
ATOM 1570 C CA . GLN A 1 201 ? 4.317 -8.247 8.197 1.00 87.06 201 GLN A CA 1
ATOM 1571 C C . GLN A 1 201 ? 5.772 -8.490 7.770 1.00 87.06 201 GLN A C 1
ATOM 1573 O O . GLN A 1 201 ? 6.513 -9.167 8.481 1.00 87.06 201 GLN A O 1
ATOM 1578 N N . ARG A 1 202 ? 6.208 -7.934 6.634 1.00 81.38 202 ARG A N 1
ATOM 1579 C CA . ARG A 1 202 ? 7.551 -8.152 6.075 1.00 81.38 202 ARG A CA 1
ATOM 1580 C C . ARG A 1 202 ? 8.622 -7.320 6.769 1.00 81.38 202 ARG A C 1
ATOM 1582 O O . ARG A 1 202 ? 9.698 -7.842 7.050 1.00 81.38 202 ARG A O 1
ATOM 1589 N N . TYR A 1 203 ? 8.347 -6.041 7.029 1.00 81.88 203 TYR A N 1
ATOM 1590 C CA . TYR A 1 203 ? 9.333 -5.117 7.601 1.00 81.88 203 TYR A CA 1
ATOM 1591 C C . TYR A 1 203 ? 9.116 -4.856 9.094 1.00 81.88 203 TYR A C 1
ATOM 1593 O O . TYR A 1 203 ? 10.013 -4.347 9.765 1.00 81.88 203 TYR A O 1
ATOM 1601 N N . GLY A 1 204 ? 7.966 -5.244 9.653 1.00 85.50 204 GLY A N 1
ATOM 1602 C CA . GLY A 1 204 ? 7.654 -5.016 11.063 1.00 85.50 204 GLY A CA 1
ATOM 1603 C C . GLY A 1 204 ? 7.229 -3.579 11.359 1.00 85.50 204 GLY A C 1
ATOM 1604 O O . GLY A 1 204 ? 7.459 -3.099 12.478 1.00 85.50 204 GLY A O 1
ATOM 1605 N N . VAL A 1 205 ? 6.649 -2.885 10.371 1.00 88.25 205 VAL A N 1
ATOM 1606 C CA . VAL A 1 205 ? 5.998 -1.592 10.602 1.00 88.25 205 VAL A CA 1
ATOM 1607 C C . VAL A 1 205 ? 4.862 -1.792 11.606 1.00 88.25 205 VAL A C 1
ATOM 1609 O O . VAL A 1 205 ? 4.075 -2.732 11.505 1.00 88.25 205 VAL A O 1
ATOM 1612 N N . THR A 1 206 ? 4.807 -0.950 12.631 1.00 91.62 206 THR A N 1
ATOM 1613 C CA . THR A 1 206 ? 3.768 -1.017 13.659 1.00 91.62 206 THR A CA 1
ATOM 1614 C C . THR A 1 206 ? 2.468 -0.415 13.134 1.00 91.62 206 THR A C 1
ATOM 1616 O O . THR A 1 206 ? 2.486 0.500 12.316 1.00 91.62 206 THR A O 1
ATOM 1619 N N . ALA A 1 207 ? 1.321 -0.903 13.619 1.00 90.88 207 ALA A N 1
ATOM 1620 C CA . ALA A 1 207 ? 0.009 -0.398 13.197 1.00 90.88 207 ALA A CA 1
ATOM 1621 C C . ALA A 1 207 ? -0.168 1.103 13.486 1.00 90.88 207 ALA A C 1
ATOM 1623 O O . ALA A 1 207 ? -0.888 1.795 12.774 1.00 90.88 207 ALA A O 1
ATOM 1624 N N . ASP A 1 208 ? 0.535 1.625 14.492 1.00 92.12 208 ASP A N 1
ATOM 1625 C CA . ASP A 1 208 ? 0.563 3.053 14.790 1.00 92.12 208 ASP A CA 1
ATOM 1626 C C . ASP A 1 208 ? 1.400 3.876 13.788 1.00 92.12 208 ASP A C 1
ATOM 1628 O O . ASP A 1 208 ? 1.418 5.098 13.886 1.00 92.12 208 ASP A O 1
ATOM 1632 N N . GLY A 1 209 ? 2.117 3.250 12.849 1.00 92.56 209 GLY A N 1
ATOM 1633 C CA . GLY A 1 209 ? 2.939 3.902 11.828 1.00 92.56 209 GLY A CA 1
ATOM 1634 C C . GLY A 1 209 ? 4.180 4.631 12.360 1.00 92.56 209 GLY A C 1
ATOM 1635 O O . GLY A 1 209 ? 4.844 5.330 11.595 1.00 92.56 209 GLY A O 1
ATOM 1636 N N . ALA A 1 210 ? 4.519 4.508 13.649 1.00 92.38 210 ALA A N 1
ATOM 1637 C CA . ALA A 1 210 ? 5.597 5.280 14.277 1.00 92.38 210 ALA A CA 1
ATOM 1638 C C . ALA A 1 210 ? 6.985 4.990 13.684 1.00 92.38 210 ALA A C 1
ATOM 1640 O O . ALA A 1 210 ? 7.845 5.868 13.636 1.00 92.38 210 ALA A O 1
ATOM 1641 N N . ASN A 1 211 ? 7.202 3.766 13.205 1.00 92.62 211 ASN A N 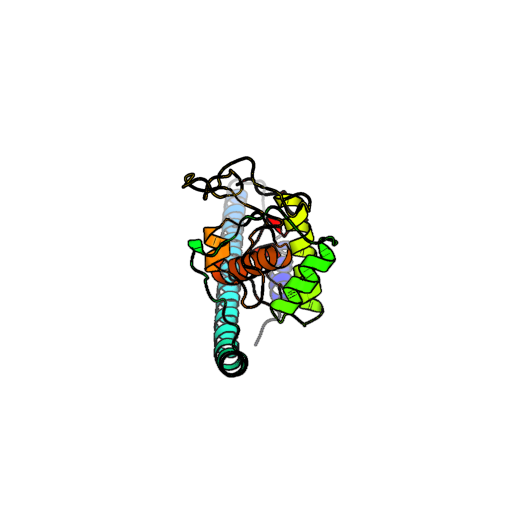1
ATOM 1642 C CA . ASN A 1 211 ? 8.460 3.324 12.610 1.00 92.62 211 ASN A CA 1
ATOM 1643 C C . ASN A 1 211 ? 8.418 3.227 11.073 1.00 92.62 211 ASN A C 1
ATOM 1645 O O . ASN A 1 211 ? 9.387 2.745 10.487 1.00 92.62 211 ASN A O 1
ATOM 1649 N N . LEU A 1 212 ? 7.341 3.685 10.418 1.00 90.31 212 LEU A N 1
ATOM 1650 C CA . LEU A 1 212 ? 7.143 3.533 8.972 1.00 90.31 212 LEU A CA 1
ATOM 1651 C C . LEU A 1 212 ? 8.304 4.133 8.169 1.00 90.31 212 LEU A C 1
ATOM 1653 O O . LEU A 1 212 ? 8.974 3.415 7.436 1.00 90.31 212 LEU A O 1
ATOM 1657 N N . VAL A 1 213 ? 8.591 5.423 8.358 1.00 90.38 213 VAL A N 1
ATOM 1658 C CA . VAL A 1 213 ? 9.641 6.136 7.601 1.00 90.38 213 VAL A CA 1
ATOM 1659 C C . VAL A 1 213 ? 11.045 5.588 7.876 1.00 90.38 213 VAL A C 1
ATOM 1661 O O . VAL A 1 213 ? 11.930 5.658 7.031 1.00 90.38 213 VAL A O 1
ATOM 1664 N N . ALA A 1 214 ? 11.254 4.993 9.054 1.00 86.50 214 ALA A N 1
ATOM 1665 C CA . ALA A 1 214 ? 12.528 4.383 9.411 1.00 86.50 214 ALA A CA 1
ATOM 1666 C C . ALA A 1 214 ? 12.760 3.044 8.691 1.00 86.50 214 ALA A C 1
ATOM 1668 O O . ALA A 1 214 ? 13.911 2.679 8.453 1.00 86.50 214 ALA A O 1
ATOM 1669 N N . LEU A 1 215 ? 11.686 2.312 8.377 1.00 87.19 215 LEU A N 1
ATOM 1670 C CA . LEU A 1 215 ? 11.736 0.968 7.794 1.00 87.19 215 LEU A CA 1
ATOM 1671 C C . LEU A 1 215 ? 11.414 0.940 6.297 1.00 87.19 215 LEU A C 1
ATOM 1673 O O . LEU A 1 215 ? 11.817 0.007 5.609 1.00 87.19 215 LEU A O 1
ATOM 1677 N N . VAL A 1 216 ? 10.715 1.954 5.791 1.00 85.69 216 VAL A N 1
ATOM 1678 C CA . VAL A 1 216 ? 10.278 2.062 4.398 1.00 85.69 216 VAL A CA 1
ATOM 1679 C C . VAL A 1 216 ? 10.756 3.399 3.845 1.00 85.69 216 VAL A C 1
ATOM 1681 O O . VAL A 1 216 ? 10.119 4.431 4.037 1.00 85.69 216 VAL A O 1
ATOM 1684 N N . GLN A 1 217 ? 11.888 3.382 3.138 1.00 85.88 217 GLN A N 1
ATOM 1685 C CA . GLN A 1 217 ? 12.515 4.600 2.609 1.00 85.88 217 GLN A CA 1
ATOM 1686 C C . GLN A 1 217 ? 11.601 5.374 1.650 1.00 85.88 217 GLN A C 1
ATOM 1688 O O . GLN A 1 217 ? 11.614 6.601 1.654 1.00 85.88 217 GLN A O 1
ATOM 1693 N N . GLN A 1 218 ? 10.775 4.678 0.866 1.00 82.94 218 GLN A N 1
ATOM 1694 C CA . GLN A 1 218 ? 9.842 5.325 -0.060 1.00 82.94 218 GLN A CA 1
ATOM 1695 C C . GLN A 1 218 ? 8.799 6.191 0.651 1.00 82.94 218 GLN A C 1
ATOM 1697 O O . GLN A 1 218 ? 8.339 7.174 0.085 1.00 82.94 218 GLN A O 1
ATOM 1702 N N . ALA A 1 219 ? 8.502 5.897 1.918 1.00 73.00 219 ALA A N 1
ATOM 1703 C CA . ALA A 1 219 ? 7.606 6.699 2.743 1.00 73.00 219 ALA A CA 1
ATOM 1704 C C . ALA A 1 219 ? 8.301 7.899 3.423 1.00 73.00 219 ALA A C 1
ATOM 1706 O O . ALA A 1 219 ? 7.642 8.693 4.096 1.00 73.00 219 ALA A O 1
ATOM 1707 N N . ASP A 1 220 ? 9.624 8.036 3.294 1.00 82.06 220 ASP A N 1
ATOM 1708 C CA . ASP A 1 220 ? 10.403 9.104 3.917 1.00 82.06 220 ASP A CA 1
ATOM 1709 C C . ASP A 1 220 ? 10.691 10.238 2.924 1.00 82.06 220 ASP A C 1
ATOM 1711 O O . ASP A 1 220 ? 11.564 10.128 2.061 1.00 82.06 220 ASP A O 1
ATOM 1715 N N . SER A 1 221 ? 9.979 11.358 3.081 1.00 76.44 221 SER A N 1
ATOM 1716 C CA . SER A 1 221 ? 10.146 12.555 2.249 1.00 76.44 221 SER A CA 1
ATOM 1717 C C . SER A 1 221 ? 11.497 13.253 2.439 1.00 76.44 221 SER A C 1
ATOM 1719 O O . SER A 1 221 ? 11.889 14.038 1.586 1.00 76.44 221 SER A O 1
ATOM 1721 N N . SER A 1 222 ? 12.197 12.995 3.551 1.00 70.50 222 SER A N 1
ATOM 1722 C CA . SER A 1 222 ? 13.492 13.619 3.862 1.00 70.50 222 SER A CA 1
ATOM 1723 C C . SER A 1 222 ? 14.679 12.907 3.210 1.00 70.50 222 SER A C 1
ATOM 1725 O O . SER A 1 222 ? 15.805 13.395 3.266 1.00 70.50 222 SER A O 1
ATOM 1727 N N . ARG A 1 223 ? 14.438 11.746 2.593 1.00 69.44 223 ARG A N 1
ATOM 1728 C CA . ARG A 1 223 ? 15.448 10.953 1.887 1.00 69.44 223 ARG A CA 1
ATOM 1729 C C . ARG A 1 223 ? 15.148 10.933 0.396 1.00 69.44 223 ARG A C 1
ATOM 1731 O O . ARG A 1 223 ? 13.969 10.970 0.038 1.00 69.44 223 ARG A O 1
ATOM 1738 N N . PRO A 1 224 ? 16.167 10.818 -0.472 1.00 63.69 224 PRO A N 1
ATOM 1739 C CA . PRO A 1 224 ? 15.922 10.624 -1.891 1.00 63.69 224 PRO A CA 1
ATOM 1740 C C . PRO A 1 224 ? 15.116 9.333 -2.129 1.00 63.69 224 PRO A C 1
ATOM 1742 O O . PRO A 1 224 ? 15.233 8.379 -1.336 1.00 63.69 224 PRO A O 1
ATOM 1745 N N . PRO A 1 225 ? 14.314 9.285 -3.211 1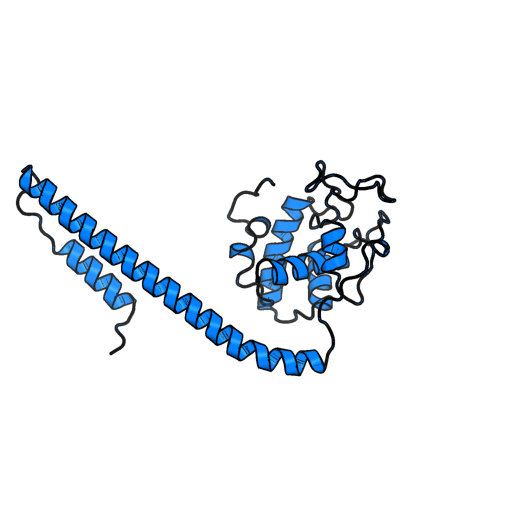.00 61.94 225 PRO A N 1
ATOM 1746 C CA . PRO A 1 225 ? 13.702 8.045 -3.671 1.00 61.94 225 PRO A CA 1
ATOM 1747 C C . PRO A 1 225 ? 14.772 6.963 -3.832 1.00 61.94 225 PRO A C 1
ATOM 1749 O O . PRO A 1 225 ? 15.901 7.249 -4.233 1.00 61.94 225 PRO A O 1
ATOM 1752 N N . LYS A 1 226 ? 14.433 5.717 -3.504 1.00 59.25 226 LYS A N 1
ATOM 1753 C CA . LYS A 1 226 ? 15.329 4.586 -3.743 1.00 59.25 226 LYS A CA 1
ATOM 1754 C C . LYS A 1 226 ? 14.958 3.950 -5.085 1.00 59.25 226 LYS A C 1
ATOM 1756 O O . LYS A 1 226 ? 13.848 3.455 -5.217 1.00 59.25 226 LYS A O 1
ATOM 1761 N N . GLY A 1 227 ? 15.854 3.955 -6.067 1.00 52.19 227 GLY A N 1
ATOM 1762 C CA . GLY A 1 227 ? 15.690 3.076 -7.230 1.00 52.19 227 GLY A CA 1
ATOM 1763 C C . GLY A 1 227 ? 15.692 1.613 -6.775 1.00 52.19 227 GLY A C 1
ATOM 1764 O O . GLY A 1 227 ? 16.408 1.276 -5.824 1.00 52.19 227 GLY A O 1
ATOM 1765 N N . TYR A 1 228 ? 14.846 0.787 -7.386 1.00 41.22 228 TYR A N 1
ATOM 1766 C CA . TYR A 1 228 ? 14.894 -0.663 -7.206 1.00 41.22 228 TYR A CA 1
ATOM 1767 C C . TYR A 1 228 ? 16.045 -1.258 -8.009 1.00 41.22 228 TYR A C 1
ATOM 1769 O O . TYR A 1 228 ? 16.246 -0.798 -9.153 1.00 41.22 228 TYR A O 1
#

InterPro domains:
  IPR023346 Lysozyme-like domain superfamily [SSF53955] (128-205)

pLDDT: mean 76.82, std 20.82, range [35.25, 98.69]

Secondary structure (DSSP, 8-state):
----HHHHHHHHHHHHHS---S-TTSHHHHHHHHHHHHHHHHHHHHHHHHHHHHHHHHHHHHHHHHHHHHHHHHTTS--S--PPPGGG-B------S--HHHHHHHHHHHTT---HHHHHHHHHHHHHHHHHHHTT-TT-EEEEESSS--SBPTTS-BTTEEETTTTB-HHHHHHTPPTTS-SBTT-HHHHHHHHHHHHHHHH---TT-TTHHHH-GGG-TTSPPPP-